Protein AF-0000000075696904 (afdb_homodimer)

Sequence (338 aa):
MNDDGETPIIRASRYGNVDVAKYLVSIGSKIDSTCNSSDTPLIKASSNGRYDMVNYLLSAGANKEAKNRFGDTALYWAAANGKLDVVKLLVNKGANKDSKNLKGKTPLIIAAANNHLDVIKYLVGSGADKNAASKFGDTPLSVSNGPVREYLRSVGAKDSTAPPRRGFQMNDDGETPIIRASRYGNVDVAKYLVSIGSKIDSTCNSSDTPLIKASSNGRYDMVNYLLSAGANKEAKNRFGDTALYWAAANGKLDVVKLLVNKGANKDSKNLKGKTPLIIAAANNHLDVIKYLVGSGADKNAASKFGDTPLSVSNGPVREYLRSVGAKDSTAPPRRGFQ

Radius of gyration: 26.17 Å; Cα contacts (8 Å, |Δi|>4): 682; chains: 2; bounding box: 24×74×69 Å

InterPro domains:
  IPR002110 Ankyrin repeat [PF00023] (4-34)
  IPR002110 Ankyrin repeat [PF12796] (63-132)
  IPR002110 Ankyrin repeat [PR01415] (71-86)
  IPR002110 Ankyrin repeat [PR01415] (119-133)
  IPR002110 Ankyrin repeat [PS50088] (4-36)
  IPR002110 Ankyrin repeat [PS50088] (37-69)
  IPR002110 Ankyrin repeat [PS50088] (70-102)
  IPR002110 Ankyrin repeat [PS50088] (103-135)
  IPR002110 Ankyrin repeat [SM00248] (4-33)
  IPR002110 Ankyrin repeat [SM00248] (37-66)
  IPR002110 Ankyrin repeat [SM00248] (70-99)
  IPR002110 Ankyrin repeat [SM00248] (103-132)
  IPR036770 Ankyrin repeat-containing domain superfamily [G3DSA:1.25.40.20] (1-73)
  IPR036770 Ankyrin repeat-containing domain superfamily [G3DSA:1.25.40.20] (74-107)
  IPR036770 Ankyrin repeat-containing domain superfamily [G3DSA:1.25.40.20] (108-153)
  IPR036770 Ankyrin repeat-containing domain superfamily [SSF48403] (3-142)

Structure (mmCIF, N/CA/C/O backbone):
data_AF-0000000075696904-model_v1
#
loop_
_entity.id
_entity.type
_entity.pdbx_description
1 polymer 'Uncharacterized protein'
#
loop_
_atom_site.group_PDB
_atom_site.id
_atom_site.type_symbol
_atom_site.label_atom_id
_atom_site.label_alt_id
_atom_site.label_comp_id
_atom_site.label_asym_id
_atom_site.label_entity_id
_atom_site.label_seq_id
_atom_site.pdbx_PDB_ins_code
_atom_site.Cartn_x
_atom_site.Cartn_y
_atom_site.Cartn_z
_atom_site.occupancy
_atom_site.B_iso_or_equiv
_atom_site.auth_seq_id
_atom_site.auth_comp_id
_atom_site.auth_asym_id
_atom_site.auth_atom_id
_atom_site.pdbx_PDB_model_num
ATOM 1 N N . MET A 1 1 ? 11.07 5.047 -13.195 1 29.53 1 MET A N 1
ATOM 2 C CA . MET A 1 1 ? 9.906 4.664 -12.406 1 29.53 1 MET A CA 1
ATOM 3 C C . MET A 1 1 ? 10.289 4.418 -10.953 1 29.53 1 MET A C 1
ATOM 5 O O . MET A 1 1 ? 11.281 3.746 -10.672 1 29.53 1 MET A O 1
ATOM 9 N N . ASN A 1 2 ? 10.258 5.254 -10.031 1 39.12 2 ASN A N 1
ATOM 10 C CA . ASN A 1 2 ? 11.086 5.23 -8.836 1 39.12 2 ASN A CA 1
ATOM 11 C C . ASN A 1 2 ? 10.648 4.133 -7.867 1 39.12 2 ASN A C 1
ATOM 13 O O . ASN A 1 2 ? 9.531 3.633 -7.957 1 39.12 2 ASN A O 1
ATOM 17 N N . ASP A 1 3 ? 11.516 3.377 -7.363 1 45.56 3 ASP A N 1
ATOM 18 C CA . ASP A 1 3 ? 11.625 2.26 -6.43 1 45.56 3 ASP A CA 1
ATOM 19 C C . ASP A 1 3 ? 10.633 2.404 -5.277 1 45.56 3 ASP A C 1
ATOM 21 O O . ASP A 1 3 ? 10.531 1.521 -4.426 1 45.56 3 ASP A O 1
ATOM 25 N N . ASP A 1 4 ? 9.844 3.52 -5.391 1 55.12 4 ASP A N 1
ATOM 26 C CA . ASP A 1 4 ? 9.297 3.818 -4.074 1 55.12 4 ASP A CA 1
ATOM 27 C C . ASP A 1 4 ? 7.859 3.316 -3.951 1 55.12 4 ASP A C 1
ATOM 29 O O . ASP A 1 4 ? 7.273 3.352 -2.867 1 55.12 4 ASP A O 1
ATOM 33 N N . GLY A 1 5 ? 7.328 2.547 -5.129 1 66.31 5 GLY A N 1
ATOM 34 C CA . GLY A 1 5 ? 5.988 2.002 -4.969 1 66.31 5 GLY A CA 1
ATOM 35 C C . GLY A 1 5 ? 4.91 3.068 -4.953 1 66.31 5 GLY A C 1
ATOM 36 O O . GLY A 1 5 ? 3.836 2.865 -4.383 1 66.31 5 GLY A O 1
ATOM 37 N N . GLU A 1 6 ? 5.297 4.242 -5.531 1 75.19 6 GLU A N 1
ATOM 38 C CA . GLU A 1 6 ? 4.34 5.344 -5.57 1 75.19 6 GLU A CA 1
ATOM 39 C C . GLU A 1 6 ? 3.721 5.488 -6.957 1 75.19 6 GLU A C 1
ATOM 41 O O . GLU A 1 6 ? 4.398 5.289 -7.969 1 75.19 6 GLU A O 1
ATOM 46 N N . THR A 1 7 ? 2.41 5.777 -7.043 1 78.31 7 THR A N 1
ATOM 47 C CA . THR A 1 7 ? 1.771 6.113 -8.312 1 78.31 7 THR A CA 1
ATOM 48 C C . THR A 1 7 ? 2.316 7.43 -8.859 1 78.31 7 THR A C 1
ATOM 50 O O . THR A 1 7 ? 2.867 8.242 -8.109 1 78.31 7 THR A O 1
ATOM 53 N N . PRO A 1 8 ? 2.145 7.586 -10.133 1 78.69 8 PRO A N 1
ATOM 54 C CA . PRO A 1 8 ? 2.688 8.805 -10.742 1 78.69 8 PRO A CA 1
ATOM 55 C C . PRO A 1 8 ? 2.186 10.078 -10.062 1 78.69 8 PRO A C 1
ATOM 57 O O . PRO A 1 8 ? 2.971 10.992 -9.805 1 78.69 8 PRO A O 1
ATOM 60 N N . ILE A 1 9 ? 0.941 10.156 -9.711 1 86.25 9 ILE A N 1
ATOM 61 C CA . ILE A 1 9 ? 0.408 11.383 -9.133 1 86.25 9 ILE A CA 1
ATOM 62 C C . ILE A 1 9 ? 0.958 11.57 -7.723 1 86.25 9 ILE A C 1
ATOM 64 O O . ILE A 1 9 ? 1.236 12.695 -7.305 1 86.25 9 ILE A O 1
ATOM 68 N N . ILE A 1 10 ? 1.104 10.516 -7.008 1 88.38 10 ILE A N 1
ATOM 69 C CA . ILE A 1 10 ? 1.684 10.617 -5.676 1 88.38 10 ILE A CA 1
ATOM 70 C C . ILE A 1 10 ? 3.137 11.078 -5.777 1 88.38 10 ILE A C 1
ATOM 72 O O . ILE A 1 10 ? 3.578 11.938 -5.004 1 88.38 10 ILE A O 1
ATOM 76 N N . ARG A 1 11 ? 3.842 10.547 -6.688 1 84.31 11 ARG A N 1
ATOM 77 C CA . ARG A 1 11 ? 5.227 10.961 -6.895 1 84.31 11 ARG A CA 1
ATOM 78 C C . ARG A 1 11 ? 5.305 12.43 -7.305 1 84.31 11 ARG A C 1
ATOM 80 O O . ARG A 1 11 ? 6.133 13.18 -6.785 1 84.31 11 ARG A O 1
ATOM 87 N N . ALA A 1 12 ? 4.508 12.766 -8.258 1 91.06 12 ALA A N 1
ATOM 88 C CA . ALA A 1 12 ? 4.457 14.172 -8.672 1 91.06 12 ALA A CA 1
ATOM 89 C C . ALA A 1 12 ? 4.156 15.078 -7.484 1 91.06 12 ALA A C 1
ATOM 91 O O . ALA A 1 12 ? 4.734 16.156 -7.359 1 91.06 12 ALA A O 1
ATOM 92 N N . SER A 1 13 ? 3.234 14.711 -6.637 1 94.44 13 SER A N 1
ATOM 93 C CA . SER A 1 13 ? 2.84 15.469 -5.457 1 94.44 13 SER A CA 1
ATOM 94 C C . SER A 1 13 ? 3.988 15.57 -4.457 1 94.44 13 SER A C 1
ATOM 96 O O . SER A 1 13 ? 4.207 16.625 -3.865 1 94.44 13 SER A O 1
ATOM 98 N N . ARG A 1 14 ? 4.711 14.484 -4.293 1 92.5 14 ARG A N 1
ATOM 99 C CA . ARG A 1 14 ? 5.844 14.453 -3.373 1 92.5 14 ARG A CA 1
ATOM 100 C C . ARG A 1 14 ? 6.902 15.477 -3.773 1 92.5 14 ARG A C 1
ATOM 102 O O . ARG A 1 14 ? 7.477 16.156 -2.916 1 92.5 14 ARG A O 1
ATOM 109 N N . TYR A 1 15 ? 7.074 15.609 -5.047 1 93.88 15 TYR A N 1
ATOM 110 C CA . TYR A 1 15 ? 8.164 16.438 -5.535 1 93.88 15 TYR A CA 1
ATOM 111 C C . TYR A 1 15 ? 7.664 17.828 -5.93 1 93.88 15 TYR A C 1
ATOM 113 O O . TYR A 1 15 ? 8.461 18.719 -6.246 1 93.88 15 TYR A O 1
ATOM 121 N N . GLY A 1 16 ? 6.43 18 -5.914 1 95.62 16 GLY A N 1
ATOM 122 C CA . GLY A 1 16 ? 5.867 19.312 -6.18 1 95.62 16 GLY A CA 1
ATOM 123 C C . GLY A 1 16 ? 5.809 19.656 -7.656 1 95.62 16 GLY A C 1
ATOM 124 O O . GLY A 1 16 ? 5.973 20.812 -8.039 1 95.62 16 GLY A O 1
ATOM 125 N N . ASN A 1 17 ? 5.715 18.641 -8.547 1 95.56 17 ASN A N 1
ATOM 126 C CA . ASN A 1 17 ? 5.582 18.875 -9.984 1 95.56 17 ASN A CA 1
ATOM 127 C C . ASN A 1 17 ? 4.121 19.078 -10.383 1 95.56 17 ASN A C 1
ATOM 129 O O . ASN A 1 17 ? 3.496 18.156 -10.93 1 95.56 17 ASN A O 1
ATOM 133 N N . VAL A 1 18 ? 3.707 20.234 -10.289 1 97 18 VAL A N 1
ATOM 134 C CA . VAL A 1 18 ? 2.299 20.578 -10.453 1 97 18 VAL A CA 1
ATOM 135 C C . VAL A 1 18 ? 1.86 20.281 -11.891 1 97 18 VAL A C 1
ATOM 137 O O . VAL A 1 18 ? 0.769 19.766 -12.117 1 97 18 VAL A O 1
ATOM 140 N N . ASP A 1 19 ? 2.697 20.625 -12.82 1 95 19 ASP A N 1
ATOM 141 C CA . ASP A 1 19 ? 2.348 20.438 -14.219 1 95 19 ASP A CA 1
ATOM 142 C C . ASP A 1 19 ? 2.135 18.953 -14.531 1 95 19 ASP A C 1
ATOM 144 O O . ASP A 1 19 ? 1.216 18.594 -15.273 1 95 19 ASP A O 1
ATOM 148 N N . VAL A 1 20 ? 2.982 18.219 -13.984 1 90.62 20 VAL A N 1
ATOM 149 C CA . VAL A 1 20 ? 2.848 16.766 -14.188 1 90.62 20 VAL A CA 1
ATOM 150 C C . VAL A 1 20 ? 1.554 16.281 -13.539 1 90.62 20 VAL A C 1
ATOM 152 O O . VAL A 1 20 ? 0.824 15.477 -14.133 1 90.62 20 VAL A O 1
ATOM 155 N N . ALA A 1 21 ? 1.239 16.734 -12.336 1 92.94 21 ALA A N 1
ATOM 156 C CA . ALA A 1 21 ? 0.003 16.344 -11.656 1 92.94 21 ALA A CA 1
ATOM 157 C C . ALA A 1 21 ? -1.22 16.766 -12.461 1 92.94 21 ALA A C 1
ATOM 159 O O . ALA A 1 21 ? -2.16 15.992 -12.633 1 92.94 21 ALA A O 1
ATOM 160 N N . LYS A 1 22 ? -1.157 17.953 -13 1 94.25 22 LYS A N 1
ATOM 161 C CA . LYS A 1 22 ? -2.254 18.453 -13.828 1 94.25 22 LYS A CA 1
ATOM 162 C C . LYS A 1 22 ? -2.488 17.547 -15.031 1 94.25 22 LYS A C 1
ATOM 164 O O . LYS A 1 22 ? -3.631 17.203 -15.344 1 94.25 22 LYS A O 1
ATOM 169 N N . TYR A 1 23 ? -1.473 17.25 -15.688 1 87.56 23 TYR A N 1
ATOM 170 C CA . TYR A 1 23 ? -1.564 16.375 -16.844 1 87.56 23 TYR A CA 1
ATOM 171 C C . TYR A 1 23 ? -2.182 15.039 -16.469 1 87.56 23 TYR A C 1
ATOM 173 O O . TYR A 1 23 ? -3.086 14.547 -17.156 1 87.56 23 TYR A O 1
ATOM 181 N N . LEU A 1 24 ? -1.705 14.453 -15.383 1 84.44 24 LEU A N 1
ATOM 182 C CA . LEU A 1 24 ? -2.193 13.148 -14.93 1 84.44 24 LEU A CA 1
ATOM 183 C C . LEU A 1 24 ? -3.686 13.211 -14.617 1 84.44 24 LEU A C 1
ATOM 185 O O . LEU A 1 24 ? -4.438 12.305 -14.992 1 84.44 24 LEU A O 1
ATOM 189 N N . VAL A 1 25 ? -4.156 14.273 -13.977 1 87.94 25 VAL A N 1
ATOM 190 C CA . VAL A 1 25 ? -5.566 14.453 -13.656 1 87.94 25 VAL A CA 1
ATOM 191 C C . VAL A 1 25 ? -6.375 14.617 -14.938 1 87.94 25 VAL A C 1
ATOM 193 O O . VAL A 1 25 ? -7.473 14.07 -15.062 1 87.94 25 VAL A O 1
ATOM 196 N N . SER A 1 26 ? -5.84 15.289 -15.867 1 87.56 26 SER A N 1
ATOM 197 C CA . SER A 1 26 ? -6.531 15.539 -17.125 1 87.56 26 SER A CA 1
ATOM 198 C C . SER A 1 26 ? -6.777 14.242 -17.891 1 87.56 26 SER A C 1
ATOM 200 O O . SER A 1 26 ? -7.746 14.125 -18.641 1 87.56 26 SER A O 1
ATOM 202 N N . ILE A 1 27 ? -5.969 13.297 -17.641 1 77.88 27 ILE A N 1
ATOM 203 C CA . ILE A 1 27 ? -6.117 12.055 -18.375 1 77.88 27 ILE A CA 1
ATOM 204 C C . ILE A 1 27 ? -6.809 11.008 -17.5 1 77.88 27 ILE A C 1
ATOM 206 O O . ILE A 1 27 ? -6.785 9.82 -17.812 1 77.88 27 ILE A O 1
ATOM 210 N N . GLY A 1 28 ? -7.223 11.477 -16.312 1 79.38 28 GLY A N 1
ATOM 211 C CA . GLY A 1 28 ? -8.156 10.617 -15.609 1 79.38 28 GLY A CA 1
ATOM 212 C C . GLY A 1 28 ? -7.613 10.109 -14.289 1 79.38 28 GLY A C 1
ATOM 213 O O . GLY A 1 28 ? -8.266 9.32 -13.602 1 79.38 28 GLY A O 1
ATOM 214 N N . SER A 1 29 ? -6.434 10.57 -13.984 1 80.5 29 SER A N 1
ATOM 215 C CA . SER A 1 29 ? -5.934 10.156 -12.68 1 80.5 29 SER A CA 1
ATOM 216 C C . SER A 1 29 ? -6.805 10.703 -11.555 1 80.5 29 SER A C 1
ATOM 218 O O . SER A 1 29 ? -7.188 11.875 -11.578 1 80.5 29 SER A O 1
ATOM 220 N N . LYS A 1 30 ? -7.023 9.859 -10.5 1 83.12 30 LYS A N 1
ATOM 221 C CA . LYS A 1 30 ? -7.836 10.297 -9.367 1 83.12 30 LYS A CA 1
ATOM 222 C C . LYS A 1 30 ? -7.008 11.125 -8.391 1 83.12 30 LYS A C 1
ATOM 224 O O . LYS A 1 30 ? -5.918 10.719 -7.988 1 83.12 30 LYS A O 1
ATOM 229 N N . ILE A 1 31 ? -7.598 12.133 -8.008 1 87.94 31 ILE A N 1
ATOM 230 C CA . ILE A 1 31 ? -6.918 13.141 -7.207 1 87.94 31 ILE A CA 1
ATOM 231 C C . ILE A 1 31 ? -6.664 12.609 -5.801 1 87.94 31 ILE A C 1
ATOM 233 O O . ILE A 1 31 ? -5.672 12.961 -5.164 1 87.94 31 ILE A O 1
ATOM 237 N N . ASP A 1 32 ? -7.496 11.75 -5.246 1 88.62 32 ASP A N 1
ATOM 238 C CA . ASP A 1 32 ? -7.359 11.203 -3.898 1 88.62 32 ASP A CA 1
ATOM 239 C C . ASP A 1 32 ? -6.926 9.742 -3.941 1 88.62 32 ASP A C 1
ATOM 241 O O . ASP A 1 32 ? -7.281 8.961 -3.059 1 88.62 32 ASP A O 1
ATOM 245 N N . SER A 1 33 ? -6.133 9.516 -4.898 1 78.94 33 SER A N 1
ATOM 246 C CA . SER A 1 33 ? -5.734 8.117 -5.074 1 78.94 33 SER A CA 1
ATOM 247 C C . SER A 1 33 ? -4.707 7.699 -4.027 1 78.94 33 SER A C 1
ATOM 249 O O . SER A 1 33 ? -3.873 8.508 -3.609 1 78.94 33 SER A O 1
ATOM 251 N N . THR A 1 34 ? -4.879 6.488 -3.439 1 79.44 34 THR A N 1
ATOM 252 C CA . THR A 1 34 ? -3.861 5.812 -2.645 1 79.44 34 THR A CA 1
ATOM 253 C C . THR A 1 34 ? -3.395 4.535 -3.334 1 79.44 34 THR A C 1
ATOM 255 O O . THR A 1 34 ? -3.963 4.129 -4.348 1 79.44 34 THR A O 1
ATOM 258 N N . CYS A 1 35 ? -2.189 4.121 -3.01 1 74 35 CYS A N 1
ATOM 259 C CA . CYS A 1 35 ? -1.703 2.875 -3.592 1 74 35 CYS A CA 1
ATOM 260 C C . CYS A 1 35 ? -1.333 1.873 -2.506 1 74 35 CYS A C 1
ATOM 262 O O . CYS A 1 35 ? -0.467 2.146 -1.673 1 74 35 CYS A O 1
ATOM 264 N N . ASN A 1 36 ? -2.193 0.884 -2.418 1 74.56 36 ASN A N 1
ATOM 265 C CA . ASN A 1 36 ? -1.97 -0.119 -1.382 1 74.56 36 ASN A CA 1
ATOM 266 C C . ASN A 1 36 ? -1.919 -1.527 -1.968 1 74.56 36 ASN A C 1
ATOM 268 O O . ASN A 1 36 ? -2.648 -2.416 -1.523 1 74.56 36 ASN A O 1
ATOM 272 N N . SER A 1 37 ? -1.177 -1.646 -2.99 1 76.19 37 SER A N 1
ATOM 273 C CA . SER A 1 37 ? -1.008 -2.996 -3.52 1 76.19 37 SER A CA 1
ATOM 274 C C . SER A 1 37 ? 0.421 -3.492 -3.322 1 76.19 37 SER A C 1
ATOM 276 O O . SER A 1 37 ? 1.362 -2.93 -3.887 1 76.19 37 SER A O 1
ATOM 278 N N . SER A 1 38 ? 0.574 -4.504 -2.613 1 81.44 38 SER A N 1
ATOM 279 C CA . SER A 1 38 ? 1.887 -5.109 -2.418 1 81.44 38 SER A CA 1
ATOM 280 C C . SER A 1 38 ? 2.199 -6.117 -3.518 1 81.44 38 SER A C 1
ATOM 282 O O . SER A 1 38 ? 3.336 -6.578 -3.639 1 81.44 38 SER A O 1
ATOM 284 N N . ASP A 1 39 ? 1.223 -6.367 -4.328 1 89.5 39 ASP A N 1
ATOM 285 C CA . ASP A 1 39 ? 1.414 -7.312 -5.426 1 89.5 39 ASP A CA 1
ATOM 286 C C . ASP A 1 39 ? 2.105 -6.648 -6.609 1 89.5 39 ASP A C 1
ATOM 288 O O . ASP A 1 39 ? 1.818 -5.492 -6.934 1 89.5 39 ASP A O 1
ATOM 292 N N . THR A 1 40 ? 3.039 -7.379 -7.168 1 91.56 40 THR A N 1
ATOM 293 C CA . THR A 1 40 ? 3.607 -6.945 -8.445 1 91.56 40 THR A CA 1
ATOM 294 C C . THR A 1 40 ? 2.625 -7.191 -9.586 1 91.56 40 THR A C 1
ATOM 296 O O . THR A 1 40 ? 1.648 -7.926 -9.422 1 91.56 40 THR A O 1
ATOM 299 N N . PRO A 1 41 ? 2.936 -6.52 -10.688 1 93.12 41 PRO A N 1
ATOM 300 C CA . PRO A 1 41 ? 2.113 -6.812 -11.867 1 93.12 41 PRO A CA 1
ATOM 301 C C . PRO A 1 41 ? 2.057 -8.305 -12.188 1 93.12 41 PRO A C 1
ATOM 303 O O . PRO A 1 41 ? 0.986 -8.836 -12.5 1 93.12 41 PRO A O 1
ATOM 306 N N . LEU A 1 42 ? 3.148 -8.984 -12.031 1 97.56 42 LEU A N 1
ATOM 307 C CA . LEU A 1 42 ? 3.205 -10.406 -12.336 1 97.56 42 LEU A CA 1
ATOM 308 C C . LEU A 1 42 ? 2.322 -11.203 -11.383 1 97.56 42 LEU A C 1
ATOM 310 O O . LEU A 1 42 ? 1.587 -12.094 -11.812 1 97.56 42 LEU A O 1
ATOM 314 N N . ILE A 1 43 ? 2.414 -10.875 -10.141 1 97.94 43 ILE A N 1
ATOM 315 C CA . ILE A 1 43 ? 1.59 -11.562 -9.148 1 97.94 43 ILE A CA 1
ATOM 316 C C . ILE A 1 43 ? 0.113 -11.32 -9.453 1 97.94 43 ILE A C 1
ATOM 318 O O . ILE A 1 43 ? -0.685 -12.266 -9.461 1 97.94 43 ILE A O 1
ATOM 322 N N . LYS A 1 44 ? -0.205 -10.102 -9.734 1 95.88 44 LYS A N 1
ATOM 323 C CA . LYS A 1 44 ? -1.594 -9.758 -10.023 1 95.88 44 LYS A CA 1
ATOM 324 C C . LYS A 1 44 ? -2.094 -10.492 -11.266 1 95.88 44 LYS A C 1
ATOM 326 O O . LYS A 1 44 ? -3.184 -11.07 -11.258 1 95.88 44 LYS A O 1
ATOM 331 N N . ALA A 1 45 ? -1.37 -10.469 -12.281 1 98.12 45 ALA A N 1
ATOM 332 C CA . ALA A 1 45 ? -1.745 -11.156 -13.516 1 98.12 45 ALA A CA 1
ATOM 333 C C . ALA A 1 45 ? -1.894 -12.656 -13.281 1 98.12 45 ALA A C 1
ATOM 335 O O . ALA A 1 45 ? -2.826 -13.281 -13.797 1 98.12 45 ALA A O 1
ATOM 336 N N . SER A 1 46 ? -1.006 -13.219 -12.578 1 98.81 46 SER A N 1
ATOM 337 C CA . SER A 1 46 ? -1.006 -14.648 -12.312 1 98.81 46 SER A CA 1
ATOM 338 C C . SER A 1 46 ? -2.221 -15.062 -11.484 1 98.81 46 SER A C 1
ATOM 340 O O . SER A 1 46 ? -2.861 -16.078 -11.773 1 98.81 46 SER A O 1
ATOM 342 N N . SER A 1 47 ? -2.461 -14.273 -10.484 1 98.44 47 SER A N 1
ATOM 343 C CA . SER A 1 47 ? -3.602 -14.547 -9.609 1 98.44 47 SER A CA 1
ATOM 344 C C . SER A 1 47 ? -4.902 -14.578 -10.406 1 98.44 47 SER A C 1
ATOM 346 O O . SER A 1 47 ? -5.812 -15.352 -10.086 1 98.44 47 SER A O 1
ATOM 348 N N . ASN A 1 48 ? -4.926 -13.789 -11.453 1 98.25 48 ASN A N 1
ATOM 349 C CA . ASN A 1 48 ? -6.16 -13.648 -12.211 1 98.25 48 ASN A CA 1
ATOM 350 C C . ASN A 1 48 ? -6.137 -14.5 -13.477 1 98.25 48 ASN A C 1
ATOM 352 O O . ASN A 1 48 ? -7.043 -14.414 -14.305 1 98.25 48 ASN A O 1
ATOM 356 N N . GLY A 1 49 ? -5.188 -15.234 -13.648 1 98.62 49 GLY A N 1
ATOM 357 C CA . GLY A 1 49 ? -5.125 -16.188 -14.742 1 98.62 49 GLY A CA 1
ATOM 358 C C . GLY A 1 49 ? -4.961 -15.516 -16.094 1 98.62 49 GLY A C 1
ATOM 359 O O . GLY A 1 49 ? -5.477 -16 -17.109 1 98.62 49 GLY A O 1
ATOM 360 N N . ARG A 1 50 ? -4.34 -14.438 -16.141 1 98.56 50 ARG A N 1
ATOM 361 C CA . ARG A 1 50 ? -4.145 -13.711 -17.391 1 98.56 50 ARG A CA 1
ATOM 362 C C . ARG A 1 50 ? -2.908 -14.211 -18.125 1 98.56 50 ARG A C 1
ATOM 364 O O . ARG A 1 50 ? -1.865 -13.555 -18.125 1 98.56 50 ARG A O 1
ATOM 371 N N . TYR A 1 51 ? -3.08 -15.242 -18.828 1 98.81 51 TYR A N 1
ATOM 372 C CA . TYR A 1 51 ? -1.977 -15.984 -19.438 1 98.81 51 TYR A CA 1
ATOM 373 C C . TYR A 1 51 ? -1.123 -15.07 -20.312 1 98.81 51 TYR A C 1
ATOM 375 O O . TYR A 1 51 ? 0.094 -14.992 -20.125 1 98.81 51 TYR A O 1
ATOM 383 N N . ASP A 1 52 ? -1.721 -14.359 -21.203 1 98.69 52 ASP A N 1
ATOM 384 C CA . ASP A 1 52 ? -0.976 -13.523 -22.141 1 98.69 52 ASP A CA 1
ATOM 385 C C . ASP A 1 52 ? -0.214 -12.422 -21.406 1 98.69 52 ASP A C 1
ATOM 387 O O . ASP A 1 52 ? 0.908 -12.078 -21.781 1 98.69 52 ASP A O 1
ATOM 391 N N . MET A 1 53 ? -0.815 -11.922 -20.438 1 98.44 53 MET A N 1
ATOM 392 C CA . MET A 1 53 ? -0.157 -10.891 -19.625 1 98.44 53 MET A CA 1
ATOM 393 C C . MET A 1 53 ? 1.039 -11.461 -18.875 1 98.44 53 MET A C 1
ATOM 395 O O . MET A 1 53 ? 2.107 -10.852 -18.844 1 98.44 53 MET A O 1
ATOM 399 N N . VAL A 1 54 ? 0.858 -12.617 -18.281 1 98.81 54 VAL A N 1
ATOM 400 C CA . VAL A 1 54 ? 1.952 -13.273 -17.562 1 98.81 54 VAL A CA 1
ATOM 401 C C . VAL A 1 54 ? 3.111 -13.531 -18.531 1 98.81 54 VAL A C 1
ATOM 403 O O . VAL A 1 54 ? 4.266 -13.227 -18.219 1 98.81 54 VAL A O 1
ATOM 406 N N . ASN A 1 55 ? 2.777 -14.016 -19.656 1 98.75 55 ASN A N 1
ATOM 407 C CA . ASN A 1 55 ? 3.797 -14.281 -20.672 1 98.75 55 ASN A CA 1
ATOM 408 C C . ASN A 1 55 ? 4.539 -13 -21.062 1 98.75 55 ASN A C 1
ATOM 410 O O . ASN A 1 55 ? 5.77 -13 -21.141 1 98.75 55 ASN A O 1
ATOM 414 N N . TYR A 1 56 ? 3.867 -12.016 -21.344 1 98.44 56 TYR A N 1
ATOM 415 C CA . TYR A 1 56 ? 4.484 -10.742 -21.703 1 98.44 56 TYR A CA 1
ATOM 416 C C . TYR A 1 56 ? 5.391 -10.242 -20.578 1 98.44 56 TYR A C 1
ATOM 418 O O . TYR A 1 56 ? 6.543 -9.875 -20.828 1 98.44 56 TYR A O 1
ATOM 426 N N . LEU A 1 57 ? 4.859 -10.195 -19.328 1 98 57 LEU A N 1
ATOM 427 C CA . LEU A 1 57 ? 5.613 -9.664 -18.188 1 98 57 LEU A CA 1
ATOM 428 C C . LEU A 1 57 ? 6.906 -10.445 -17.984 1 98 57 LEU A C 1
ATOM 430 O O . LEU A 1 57 ? 7.965 -9.852 -17.75 1 98 57 LEU A O 1
ATOM 434 N N . LEU A 1 58 ? 6.832 -11.727 -18.141 1 98.31 58 LEU A N 1
ATOM 435 C CA . LEU A 1 58 ? 8.031 -12.547 -18 1 98.31 58 LEU A CA 1
ATOM 436 C C . LEU A 1 58 ? 9.023 -12.25 -19.125 1 98.31 58 LEU A C 1
ATOM 438 O O . LEU A 1 58 ? 10.227 -12.156 -18.891 1 98.31 58 LEU A O 1
ATOM 442 N N . SER A 1 59 ? 8.578 -12.047 -20.297 1 97.44 59 SER A N 1
ATOM 443 C CA . SER A 1 59 ? 9.43 -11.75 -21.438 1 97.44 59 SER A CA 1
ATOM 444 C C . SER A 1 59 ? 10.078 -10.375 -21.297 1 97.44 59 SER A C 1
ATOM 446 O O . SER A 1 59 ? 11.18 -10.148 -21.797 1 97.44 59 SER A O 1
ATOM 448 N N . ALA A 1 60 ? 9.414 -9.562 -20.641 1 95.81 60 ALA A N 1
ATOM 449 C CA . ALA A 1 60 ? 9.898 -8.195 -20.438 1 95.81 60 ALA A CA 1
ATOM 450 C C . ALA A 1 60 ? 10.836 -8.117 -19.25 1 95.81 60 ALA A C 1
ATOM 452 O O . ALA A 1 60 ? 11.328 -7.039 -18.906 1 95.81 60 ALA A O 1
ATOM 453 N N . GLY A 1 61 ? 10.984 -9.18 -18.562 1 95.94 61 GLY A N 1
ATOM 454 C CA . GLY A 1 61 ? 12.023 -9.234 -17.547 1 95.94 61 GLY A CA 1
ATOM 455 C C . GLY A 1 61 ? 11.469 -9.164 -16.125 1 95.94 61 GLY A C 1
ATOM 456 O O . GLY A 1 61 ? 12.211 -8.891 -15.18 1 95.94 61 GLY A O 1
ATOM 457 N N . ALA A 1 62 ? 10.195 -9.391 -15.961 1 96.75 62 ALA A N 1
ATOM 458 C CA . ALA A 1 62 ? 9.633 -9.406 -14.609 1 96.75 62 ALA A CA 1
ATOM 459 C C . ALA A 1 62 ? 10.281 -10.484 -13.758 1 96.75 62 ALA A C 1
ATOM 461 O O . ALA A 1 62 ? 10.555 -11.586 -14.234 1 96.75 62 ALA A O 1
ATOM 462 N N . ASN A 1 63 ? 10.523 -10.148 -12.484 1 97 63 ASN A N 1
ATOM 463 C CA . ASN A 1 63 ? 11.094 -11.102 -11.539 1 97 63 ASN A CA 1
ATOM 464 C C . ASN A 1 63 ? 10.078 -12.164 -11.141 1 97 63 ASN A C 1
ATOM 466 O O . ASN A 1 63 ? 9.164 -11.898 -10.352 1 97 63 ASN A O 1
ATOM 470 N N . LYS A 1 64 ? 10.297 -13.32 -11.602 1 98.12 64 LYS A N 1
ATOM 471 C CA . LYS A 1 64 ? 9.367 -14.414 -11.391 1 98.12 64 LYS A CA 1
ATOM 472 C C . LYS A 1 64 ? 9.344 -14.844 -9.922 1 98.12 64 LYS A C 1
ATOM 474 O O . LYS A 1 64 ? 8.43 -15.547 -9.484 1 98.12 64 LYS A O 1
ATOM 479 N N . GLU A 1 65 ? 10.375 -14.406 -9.148 1 98.19 65 GLU A N 1
ATOM 480 C CA . GLU A 1 65 ? 10.461 -14.789 -7.746 1 98.19 65 GLU A CA 1
ATOM 481 C C . GLU A 1 65 ? 10.062 -13.641 -6.828 1 98.19 65 GLU A C 1
ATOM 483 O O . GLU A 1 65 ? 10.242 -13.719 -5.609 1 98.19 65 GLU A O 1
ATOM 488 N N . ALA A 1 66 ? 9.57 -12.562 -7.43 1 95.88 66 ALA A N 1
ATOM 489 C CA . ALA A 1 66 ? 9.156 -11.43 -6.605 1 95.88 66 ALA A CA 1
ATOM 490 C C . ALA A 1 66 ? 8.094 -11.844 -5.594 1 95.88 66 ALA A C 1
ATOM 492 O O . ALA A 1 66 ? 7.195 -12.625 -5.914 1 95.88 66 ALA A O 1
ATOM 493 N N . LYS A 1 67 ? 8.188 -11.297 -4.355 1 95.69 67 LYS A N 1
ATOM 494 C CA . LYS A 1 67 ? 7.254 -11.617 -3.283 1 95.69 67 LYS A CA 1
ATOM 495 C C . LYS A 1 67 ? 6.469 -10.383 -2.848 1 95.69 67 LYS A C 1
ATOM 497 O O . LYS A 1 67 ? 7.012 -9.273 -2.818 1 95.69 67 LYS A O 1
ATOM 502 N N . ASN A 1 68 ? 5.234 -10.594 -2.607 1 91.5 68 ASN A N 1
ATOM 503 C CA . ASN A 1 68 ? 4.465 -9.523 -1.982 1 91.5 68 ASN A CA 1
ATOM 504 C C . ASN A 1 68 ? 4.703 -9.469 -0.477 1 91.5 68 ASN A C 1
ATOM 506 O O . ASN A 1 68 ? 5.617 -10.117 0.035 1 91.5 68 ASN A O 1
ATOM 510 N N . ARG A 1 69 ? 3.869 -8.688 0.184 1 88.88 69 ARG A N 1
ATOM 511 C CA . ARG A 1 69 ? 4.109 -8.438 1.603 1 88.88 69 ARG A CA 1
ATOM 512 C C . ARG A 1 69 ? 3.896 -9.703 2.422 1 88.88 69 ARG A C 1
ATOM 514 O O . ARG A 1 69 ? 4.344 -9.797 3.566 1 88.88 69 ARG A O 1
ATOM 521 N N . PHE A 1 70 ? 3.283 -10.695 1.922 1 93.5 70 PHE A N 1
ATOM 522 C CA . PHE A 1 70 ? 3.008 -11.953 2.615 1 93.5 70 PHE A CA 1
ATOM 523 C C . PHE A 1 70 ? 4.012 -13.023 2.215 1 93.5 70 PHE A C 1
ATOM 525 O O . PHE A 1 70 ? 3.928 -14.164 2.678 1 93.5 70 PHE A O 1
ATOM 532 N N . GLY A 1 71 ? 4.898 -12.617 1.325 1 96.69 71 GLY A N 1
ATOM 533 C CA . GLY A 1 71 ? 5.887 -13.57 0.854 1 96.69 71 GLY A CA 1
ATOM 534 C C . GLY A 1 71 ? 5.391 -14.422 -0.301 1 96.69 71 GLY A C 1
ATOM 535 O O . GLY A 1 71 ? 6.043 -15.398 -0.684 1 96.69 71 GLY A O 1
ATOM 536 N N . ASP A 1 72 ? 4.254 -14.062 -0.822 1 97.56 72 ASP A N 1
ATOM 537 C CA . ASP A 1 72 ? 3.676 -14.859 -1.897 1 97.56 72 ASP A CA 1
ATOM 538 C C . ASP A 1 72 ? 4.305 -14.508 -3.244 1 97.56 72 ASP A C 1
ATOM 540 O O . ASP A 1 72 ? 4.598 -13.344 -3.512 1 97.56 72 ASP A O 1
ATOM 544 N N . THR A 1 73 ? 4.438 -15.508 -4.004 1 98.31 73 THR A N 1
ATOM 545 C CA . THR A 1 73 ? 4.941 -15.32 -5.363 1 98.31 73 THR A CA 1
ATOM 546 C C . THR A 1 73 ? 3.812 -15.438 -6.379 1 98.31 73 THR A C 1
ATOM 548 O O . THR A 1 73 ? 2.68 -15.773 -6.023 1 98.31 73 THR A O 1
ATOM 551 N N . ALA A 1 74 ? 4.176 -15.133 -7.625 1 98.69 74 ALA A N 1
ATOM 552 C CA . ALA A 1 74 ? 3.23 -15.305 -8.719 1 98.69 74 ALA A CA 1
ATOM 553 C C . ALA A 1 74 ? 2.758 -16.75 -8.812 1 98.69 74 ALA A C 1
ATOM 555 O O . ALA A 1 74 ? 1.561 -17.016 -8.961 1 98.69 74 ALA A O 1
ATOM 556 N N . LEU A 1 75 ? 3.662 -17.688 -8.664 1 98.94 75 LEU A N 1
ATOM 557 C CA . LEU A 1 75 ? 3.318 -19.109 -8.75 1 98.94 75 LEU A CA 1
ATOM 558 C C . LEU A 1 75 ? 2.367 -19.5 -7.625 1 98.94 75 LEU A C 1
ATOM 560 O O . LEU A 1 75 ? 1.417 -20.25 -7.848 1 98.94 75 LEU A O 1
ATOM 564 N N . TYR A 1 76 ? 2.637 -18.969 -6.465 1 98.81 76 TYR A N 1
ATOM 565 C CA . TYR A 1 76 ? 1.776 -19.25 -5.32 1 98.81 76 TYR A CA 1
ATOM 566 C C . TYR A 1 76 ? 0.328 -18.875 -5.621 1 98.81 76 TYR A C 1
ATOM 568 O O . TYR A 1 76 ? -0.579 -19.688 -5.43 1 98.81 76 TYR A O 1
ATOM 576 N N . TRP A 1 77 ? 0.192 -17.719 -6.125 1 98.81 77 TRP A N 1
ATOM 577 C CA . TRP A 1 77 ? -1.173 -17.25 -6.34 1 98.81 77 TRP A CA 1
ATOM 578 C C . TRP A 1 77 ? -1.799 -17.938 -7.551 1 98.81 77 TRP A C 1
ATOM 580 O O . TRP A 1 77 ? -3.004 -18.203 -7.57 1 98.81 77 TRP A O 1
ATOM 590 N N . ALA A 1 78 ? -1.101 -18.188 -8.57 1 98.88 78 ALA A N 1
ATOM 591 C CA . ALA A 1 78 ? -1.635 -18.969 -9.688 1 98.88 78 ALA A CA 1
ATOM 592 C C . ALA A 1 78 ? -2.135 -20.328 -9.219 1 98.88 78 ALA A C 1
ATOM 594 O O . ALA A 1 78 ? -3.211 -20.766 -9.625 1 98.88 78 ALA A O 1
ATOM 595 N N . ALA A 1 79 ? -1.38 -20.953 -8.375 1 98.94 79 ALA A N 1
ATOM 596 C CA . ALA A 1 79 ? -1.744 -22.266 -7.824 1 98.94 79 ALA A CA 1
ATOM 597 C C . ALA A 1 79 ? -2.963 -22.141 -6.914 1 98.94 79 ALA A C 1
ATOM 599 O O . ALA A 1 79 ? -3.885 -22.969 -6.996 1 98.94 79 ALA A O 1
ATOM 600 N N . ALA A 1 80 ? -2.889 -21.125 -6.082 1 98.81 80 ALA A N 1
ATOM 601 C CA . ALA A 1 80 ? -3.973 -20.906 -5.125 1 98.81 80 ALA A CA 1
ATOM 602 C C . ALA A 1 80 ? -5.312 -20.766 -5.84 1 98.81 80 ALA A C 1
ATOM 604 O O . ALA A 1 80 ? -6.348 -21.203 -5.32 1 98.81 80 ALA A O 1
ATOM 605 N N . ASN A 1 81 ? -5.227 -20.203 -7.043 1 98.81 81 ASN A N 1
ATOM 606 C CA . ASN A 1 81 ? -6.469 -19.906 -7.746 1 98.81 81 ASN A CA 1
ATOM 607 C C . ASN A 1 81 ? -6.723 -20.891 -8.883 1 98.81 81 ASN A C 1
ATOM 609 O O . ASN A 1 81 ? -7.621 -20.672 -9.703 1 98.81 81 ASN A O 1
ATOM 613 N N . GLY A 1 82 ? -5.988 -21.844 -8.938 1 98.75 82 GLY A N 1
ATOM 614 C CA . GLY A 1 82 ? -6.223 -22.938 -9.867 1 98.75 82 GLY A CA 1
ATOM 615 C C . GLY A 1 82 ? -6.016 -22.547 -11.32 1 98.75 82 GLY A C 1
ATOM 616 O O . GLY A 1 82 ? -6.723 -23.016 -12.203 1 98.75 82 GLY A O 1
ATOM 617 N N . LYS A 1 83 ? -5.184 -21.641 -11.57 1 98.81 83 LYS A N 1
ATOM 618 C CA . LYS A 1 83 ? -4.91 -21.203 -12.938 1 98.81 83 LYS A CA 1
ATOM 619 C C . LYS A 1 83 ? -3.838 -22.062 -13.594 1 98.81 83 LYS A C 1
ATOM 621 O O . LYS A 1 83 ? -2.709 -21.609 -13.797 1 98.81 83 LYS A O 1
ATOM 626 N N . LEU A 1 84 ? -4.254 -23.219 -14.031 1 98.88 84 LEU A N 1
ATOM 627 C CA . LEU A 1 84 ? -3.338 -24.266 -14.461 1 98.88 84 LEU A CA 1
ATOM 628 C C . LEU A 1 84 ? -2.432 -23.766 -15.578 1 98.88 84 LEU A C 1
ATOM 630 O O . LEU A 1 84 ? -1.22 -24 -15.555 1 98.88 84 LEU A O 1
ATOM 634 N N . ASP A 1 85 ? -2.969 -23.141 -16.594 1 98.88 85 ASP A N 1
ATOM 635 C CA . ASP A 1 85 ? -2.164 -22.688 -17.719 1 98.88 85 ASP A CA 1
ATOM 636 C C . ASP A 1 85 ? -1.088 -21.703 -17.281 1 98.88 85 ASP A C 1
ATOM 638 O O . ASP A 1 85 ? 0.032 -21.734 -17.797 1 98.88 85 ASP A O 1
ATOM 642 N N . VAL A 1 86 ? -1.414 -20.891 -16.359 1 98.94 86 VAL A N 1
ATOM 643 C CA . VAL A 1 86 ? -0.459 -19.922 -15.844 1 98.94 86 VAL A CA 1
ATOM 644 C C . VAL A 1 86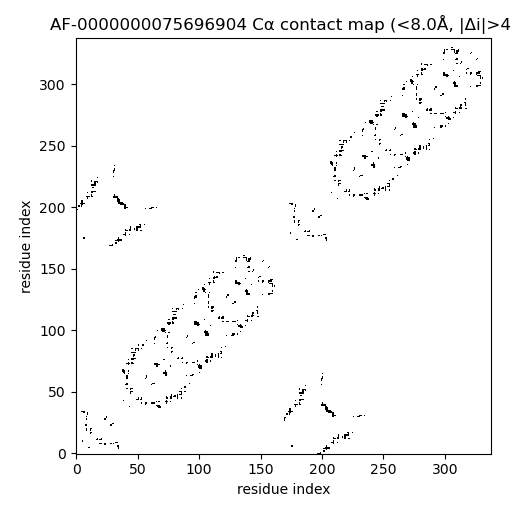 ? 0.581 -20.625 -14.977 1 98.94 86 VAL A C 1
ATOM 646 O O . VAL A 1 86 ? 1.767 -20.297 -15.023 1 98.94 86 VAL A O 1
ATOM 649 N N . VAL A 1 87 ? 0.154 -21.609 -14.164 1 98.94 87 VAL A N 1
ATOM 650 C CA . VAL A 1 87 ? 1.078 -22.406 -13.367 1 98.94 87 VAL A CA 1
ATOM 651 C C . VAL A 1 87 ? 2.115 -23.062 -14.281 1 98.94 87 VAL A C 1
ATOM 653 O O . VAL A 1 87 ? 3.318 -22.969 -14.031 1 98.94 87 VAL A O 1
ATOM 656 N N . LYS A 1 88 ? 1.651 -23.625 -15.336 1 98.94 88 LYS A N 1
ATOM 657 C CA . LYS A 1 88 ? 2.543 -24.266 -16.297 1 98.94 88 LYS A CA 1
ATOM 658 C C . LYS A 1 88 ? 3.539 -23.266 -16.875 1 98.94 88 LYS A C 1
ATOM 660 O O . LYS A 1 88 ? 4.734 -23.562 -16.969 1 98.94 88 LYS A O 1
ATOM 665 N N . LEU A 1 89 ? 3.031 -22.219 -17.234 1 98.88 89 LEU A N 1
ATOM 666 C CA . LEU A 1 89 ? 3.869 -21.172 -17.828 1 98.88 89 LEU A CA 1
ATOM 667 C C . LEU A 1 89 ? 4.957 -20.734 -16.859 1 98.88 89 LEU A C 1
ATOM 669 O O . LEU A 1 89 ? 6.129 -20.641 -17.234 1 98.88 89 LEU A O 1
ATOM 673 N N . LEU A 1 90 ? 4.582 -20.406 -15.641 1 98.88 90 LEU A N 1
ATOM 674 C CA . LEU A 1 90 ? 5.531 -19.953 -14.633 1 98.88 90 LEU A CA 1
ATOM 675 C C . LEU A 1 90 ? 6.594 -21 -14.359 1 98.88 90 LEU A C 1
ATOM 677 O O . LEU A 1 90 ? 7.785 -20.703 -14.297 1 98.88 90 LEU A O 1
ATOM 681 N N . VAL A 1 91 ? 6.215 -22.266 -14.234 1 98.81 91 VAL A N 1
ATOM 682 C CA . VAL A 1 91 ? 7.141 -23.359 -13.984 1 98.81 91 VAL A CA 1
ATOM 683 C C . VAL A 1 91 ? 8.086 -23.516 -15.172 1 98.81 91 VAL A C 1
ATOM 685 O O . VAL A 1 91 ? 9.297 -23.672 -15 1 98.81 91 VAL A O 1
ATOM 688 N N . ASN A 1 92 ? 7.547 -23.438 -16.359 1 98.38 92 ASN A N 1
ATOM 689 C CA . ASN A 1 92 ? 8.344 -23.562 -17.578 1 98.38 92 ASN A CA 1
ATOM 690 C C . ASN A 1 92 ? 9.367 -22.422 -17.688 1 98.38 92 ASN A C 1
ATOM 692 O O . ASN A 1 92 ? 10.461 -22.625 -18.234 1 98.38 92 ASN A O 1
ATOM 696 N N . LYS A 1 93 ? 9.062 -21.312 -17.156 1 98.25 93 LYS A N 1
ATOM 697 C CA . LYS A 1 93 ? 9.961 -20.156 -17.188 1 98.25 93 LYS A CA 1
ATOM 698 C C . LYS A 1 93 ? 10.93 -20.188 -16.016 1 98.25 93 LYS A C 1
ATOM 700 O O . LYS A 1 93 ? 11.711 -19.25 -15.828 1 98.25 93 LYS A O 1
ATOM 705 N N . GLY A 1 94 ? 10.828 -21.203 -15.219 1 98.12 94 GLY A N 1
ATOM 706 C CA . GLY A 1 94 ? 11.852 -21.438 -14.219 1 98.12 94 GLY A CA 1
ATOM 707 C C . GLY A 1 94 ? 11.461 -20.969 -12.836 1 98.12 94 GLY A C 1
ATOM 708 O O . GLY A 1 94 ? 12.32 -20.781 -11.969 1 98.12 94 GLY A O 1
ATOM 709 N N . ALA A 1 95 ? 10.18 -20.688 -12.594 1 98.69 95 ALA A N 1
ATOM 710 C CA . ALA A 1 95 ? 9.75 -20.297 -11.25 1 98.69 95 ALA A CA 1
ATOM 711 C C . ALA A 1 95 ? 10.031 -21.406 -10.25 1 98.69 95 ALA A C 1
ATOM 713 O O . ALA A 1 95 ? 9.883 -22.594 -10.57 1 98.69 95 ALA A O 1
ATOM 714 N N . ASN A 1 96 ? 10.383 -21.031 -9.039 1 98.62 96 ASN A N 1
ATOM 715 C CA . ASN A 1 96 ? 10.633 -21.984 -7.973 1 98.62 96 ASN A CA 1
ATOM 716 C C . ASN A 1 96 ? 9.344 -22.641 -7.484 1 98.62 96 ASN A C 1
ATOM 718 O O . ASN 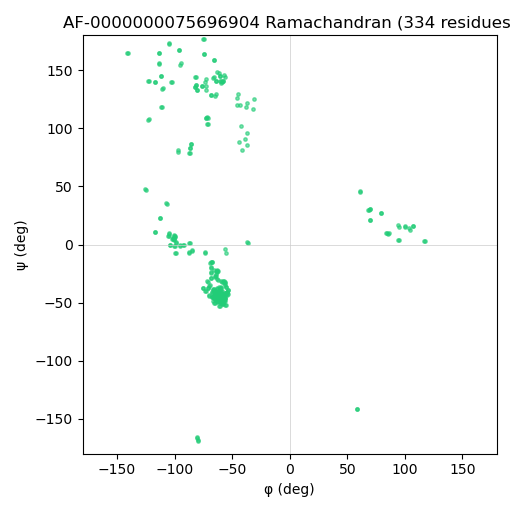A 1 96 ? 8.555 -22 -6.785 1 98.62 96 ASN A O 1
ATOM 722 N N . LYS A 1 97 ? 9.172 -23.859 -7.773 1 98.56 97 LYS A N 1
ATOM 723 C CA . LYS A 1 97 ? 7.945 -24.594 -7.477 1 98.56 97 LYS A CA 1
ATOM 724 C C . LYS A 1 97 ? 7.766 -24.781 -5.973 1 98.56 97 LYS A C 1
ATOM 726 O O . LYS A 1 97 ? 6.656 -25.047 -5.504 1 98.56 97 LYS A O 1
ATOM 731 N N . ASP A 1 98 ? 8.891 -24.641 -5.238 1 98.56 98 ASP A N 1
ATOM 732 C CA . ASP A 1 98 ? 8.844 -24.906 -3.807 1 98.56 98 ASP A CA 1
ATOM 733 C C . ASP A 1 98 ? 9.062 -23.641 -2.996 1 98.56 98 ASP A C 1
ATOM 735 O O . ASP A 1 98 ? 9.539 -23.688 -1.859 1 98.56 98 ASP A O 1
ATOM 739 N N . SER A 1 99 ? 8.805 -22.516 -3.602 1 98.38 99 SER A N 1
ATOM 740 C CA . SER A 1 99 ? 8.93 -21.25 -2.879 1 98.38 99 SER A CA 1
ATOM 741 C C . SER A 1 99 ? 8.008 -21.219 -1.665 1 98.38 99 SER A C 1
ATOM 743 O O . SER A 1 99 ? 6.855 -21.656 -1.74 1 98.38 99 SER A O 1
ATOM 745 N N . LYS A 1 100 ? 8.5 -20.672 -0.545 1 98.31 100 LYS A N 1
ATOM 746 C CA . LYS A 1 100 ? 7.715 -20.578 0.681 1 98.31 100 LYS A CA 1
ATOM 747 C C . LYS A 1 100 ? 7.367 -19.125 0.999 1 98.31 100 LYS A C 1
ATOM 749 O O . LYS A 1 100 ? 8.219 -18.25 0.888 1 98.31 100 LYS A O 1
ATOM 754 N N . ASN A 1 101 ? 6.152 -18.922 1.317 1 98.19 101 ASN A N 1
ATOM 755 C CA . ASN A 1 101 ? 5.789 -17.594 1.805 1 98.19 101 ASN A CA 1
ATOM 756 C C . ASN A 1 101 ? 6.145 -17.422 3.277 1 98.19 101 ASN A C 1
ATOM 758 O O . ASN A 1 101 ? 6.902 -18.219 3.836 1 98.19 101 ASN A O 1
ATOM 762 N N . LEU A 1 102 ? 5.613 -16.406 3.84 1 97.69 102 LEU A N 1
ATOM 763 C CA . LEU A 1 102 ? 6.023 -16.094 5.203 1 97.69 102 LEU A CA 1
ATOM 764 C C . LEU A 1 102 ? 5.531 -17.156 6.18 1 97.69 102 LEU A C 1
ATOM 766 O O . LEU A 1 102 ? 6.109 -17.344 7.254 1 97.69 102 LEU A O 1
ATOM 770 N N . LYS A 1 103 ? 4.508 -17.859 5.867 1 97.25 103 LYS A N 1
ATOM 771 C CA . LYS A 1 103 ? 3.963 -18.938 6.703 1 97.25 103 LYS A CA 1
ATOM 772 C C . LYS A 1 103 ? 4.562 -20.281 6.336 1 97.25 103 LYS A C 1
ATOM 774 O O . LYS A 1 103 ? 4.148 -21.312 6.867 1 97.25 103 LYS A O 1
ATOM 779 N N . GLY A 1 104 ? 5.434 -20.281 5.355 1 97.94 104 GLY A N 1
ATOM 780 C CA . GLY A 1 104 ? 6.062 -21.531 4.914 1 97.94 104 GLY A CA 1
ATOM 781 C C . GLY A 1 104 ? 5.219 -22.297 3.924 1 97.94 104 GLY A C 1
ATOM 782 O O . GLY A 1 104 ? 5.492 -23.469 3.656 1 97.94 104 GLY A O 1
ATOM 783 N N . LYS A 1 105 ? 4.215 -21.688 3.473 1 98.12 105 LYS A N 1
ATOM 784 C CA . LYS A 1 105 ? 3.342 -22.391 2.533 1 98.12 105 LYS A CA 1
ATOM 785 C C . LYS A 1 105 ? 3.916 -22.359 1.12 1 98.12 105 LYS A C 1
ATOM 787 O O . LYS A 1 105 ? 4.383 -21.312 0.66 1 98.12 105 LYS A O 1
ATOM 792 N N . THR A 1 106 ? 3.889 -23.516 0.566 1 98.62 106 THR A N 1
ATOM 793 C CA . THR A 1 106 ? 4.332 -23.641 -0.818 1 98.62 106 THR A CA 1
ATOM 794 C C . THR A 1 106 ? 3.143 -23.594 -1.772 1 98.62 106 THR A C 1
ATOM 796 O O . THR A 1 106 ? 1.992 -23.703 -1.346 1 98.62 106 THR A O 1
ATOM 799 N N . PRO A 1 107 ? 3.438 -23.422 -3.137 1 98.88 107 PRO A N 1
ATOM 800 C CA . PRO A 1 107 ? 2.35 -23.5 -4.113 1 98.88 107 PRO A CA 1
ATOM 801 C C . PRO A 1 107 ? 1.561 -24.797 -4.027 1 98.88 107 PRO A C 1
ATOM 803 O O . PRO A 1 107 ? 0.332 -24.781 -4.133 1 98.88 107 PRO A O 1
ATOM 806 N N . LEU A 1 108 ? 2.195 -25.875 -3.756 1 98.88 108 LEU A N 1
ATOM 807 C CA . LEU A 1 108 ? 1.524 -27.172 -3.674 1 98.88 108 LEU A CA 1
ATOM 808 C C . LEU A 1 108 ? 0.585 -27.219 -2.475 1 98.88 108 LEU A C 1
ATOM 810 O O . LEU A 1 108 ? -0.534 -27.719 -2.578 1 98.88 108 LEU A O 1
ATOM 814 N N . ILE A 1 109 ? 1.039 -26.672 -1.332 1 98.56 109 ILE A N 1
ATOM 815 C CA . ILE A 1 109 ? 0.224 -26.688 -0.122 1 98.56 109 ILE A CA 1
ATOM 816 C C . ILE A 1 109 ? -1.068 -25.906 -0.359 1 98.56 109 ILE A C 1
ATOM 818 O O . ILE A 1 109 ? -2.16 -26.391 -0.058 1 98.56 109 ILE A O 1
ATOM 822 N N . ILE A 1 110 ? -0.936 -24.703 -0.916 1 98.75 110 ILE A N 1
ATOM 823 C CA . ILE A 1 110 ? -2.127 -23.875 -1.081 1 98.75 110 ILE A CA 1
ATOM 824 C C . ILE A 1 110 ? -3.025 -24.469 -2.16 1 98.75 110 ILE A C 1
ATOM 826 O O . ILE A 1 110 ? -4.254 -24.406 -2.064 1 98.75 110 ILE A O 1
ATOM 830 N N . ALA A 1 111 ? -2.482 -25.047 -3.188 1 98.75 111 ALA A N 1
ATOM 831 C CA . ALA A 1 111 ? -3.283 -25.734 -4.203 1 98.75 111 ALA A CA 1
ATOM 832 C C . ALA A 1 111 ? -4.07 -26.891 -3.602 1 98.75 111 ALA A C 1
ATOM 834 O O . ALA A 1 111 ? -5.227 -27.109 -3.965 1 98.75 111 ALA A O 1
ATOM 835 N N . ALA A 1 112 ? -3.449 -27.609 -2.715 1 98.56 112 ALA A N 1
ATOM 836 C CA . ALA A 1 112 ? -4.094 -28.734 -2.043 1 98.56 112 ALA A CA 1
ATOM 837 C C . ALA A 1 112 ? -5.238 -28.266 -1.154 1 98.56 112 ALA A C 1
ATOM 839 O O . ALA A 1 112 ? -6.336 -28.828 -1.19 1 98.56 112 ALA A O 1
ATOM 840 N N . ALA A 1 113 ? -4.914 -27.25 -0.423 1 98.06 113 ALA A N 1
ATOM 841 C CA . ALA A 1 113 ? -5.926 -26.703 0.474 1 98.06 113 ALA A CA 1
ATOM 842 C C . ALA A 1 113 ? -7.152 -26.234 -0.304 1 98.06 113 ALA A C 1
ATOM 844 O O . ALA A 1 113 ? -8.281 -26.328 0.188 1 98.06 113 ALA A O 1
ATOM 845 N N . ASN A 1 114 ? -6.926 -25.781 -1.521 1 98.5 114 ASN A N 1
ATOM 846 C CA . ASN A 1 114 ? -8.008 -25.203 -2.305 1 98.5 114 ASN A CA 1
ATOM 847 C C . ASN A 1 114 ? -8.57 -26.203 -3.316 1 98.5 114 ASN A C 1
ATOM 849 O O . ASN A 1 114 ? -9.359 -25.844 -4.184 1 98.5 114 ASN A O 1
ATOM 853 N N . ASN A 1 115 ? -8.164 -27.359 -3.244 1 97.88 115 ASN A N 1
ATOM 854 C CA . ASN A 1 115 ? -8.695 -28.5 -3.984 1 97.88 115 ASN A CA 1
ATOM 855 C C . ASN A 1 115 ? -8.562 -28.297 -5.492 1 97.88 115 ASN A C 1
ATOM 857 O O . ASN A 1 115 ? -9.516 -28.531 -6.238 1 97.88 115 ASN A O 1
ATOM 861 N N . HIS A 1 116 ? -7.441 -27.875 -5.949 1 98.44 116 HIS A N 1
ATOM 862 C CA . HIS A 1 116 ? -7.137 -27.75 -7.367 1 98.44 116 HIS A CA 1
ATOM 863 C C . HIS A 1 116 ? -6.363 -28.953 -7.883 1 98.44 116 HIS A C 1
ATOM 865 O O . HIS A 1 116 ? -5.152 -28.875 -8.102 1 98.44 116 HIS A O 1
ATOM 871 N N . LEU A 1 117 ? -7.074 -29.969 -8.133 1 98.75 117 LEU A N 1
ATOM 872 C CA . LEU A 1 117 ? -6.484 -31.281 -8.422 1 98.75 117 LEU A CA 1
ATOM 873 C C . LEU A 1 117 ? -5.586 -31.203 -9.656 1 98.75 117 LEU A C 1
ATOM 875 O O . LEU A 1 117 ? -4.484 -31.766 -9.656 1 98.75 117 LEU A O 1
ATOM 879 N N . ASP A 1 118 ? -6.027 -30.562 -10.68 1 98.75 118 ASP A N 1
ATOM 880 C CA . ASP A 1 118 ? -5.234 -30.484 -11.906 1 98.75 118 ASP A CA 1
ATOM 881 C C . ASP A 1 118 ? -3.906 -29.781 -11.656 1 98.75 118 ASP A C 1
ATOM 883 O O . ASP A 1 118 ? -2.869 -30.188 -12.188 1 98.75 118 ASP A O 1
ATOM 887 N N . VAL A 1 119 ? -3.928 -28.75 -10.906 1 98.88 119 VAL A N 1
ATOM 888 C CA . VAL A 1 119 ? -2.717 -28.016 -10.555 1 98.88 119 VAL A CA 1
ATOM 889 C C . VAL A 1 119 ? -1.793 -28.891 -9.727 1 98.88 119 VAL A C 1
ATOM 891 O O . VAL A 1 119 ? -0.58 -28.922 -9.945 1 98.88 119 VAL A O 1
ATOM 894 N N . ILE A 1 120 ? -2.367 -29.609 -8.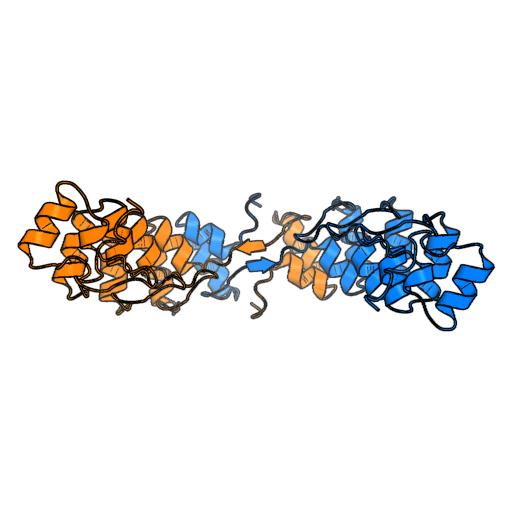828 1 98.81 120 ILE A N 1
ATOM 895 C CA . ILE A 1 120 ? -1.617 -30.484 -7.926 1 98.81 120 ILE A CA 1
ATOM 896 C C . ILE A 1 120 ? -0.921 -31.578 -8.727 1 98.81 120 ILE A C 1
ATOM 898 O O . ILE A 1 120 ? 0.272 -31.828 -8.539 1 98.81 120 ILE A O 1
ATOM 902 N N . LYS A 1 121 ? -1.68 -32.156 -9.609 1 98.81 121 LYS A N 1
ATOM 903 C CA . LYS A 1 121 ? -1.103 -33.188 -10.461 1 98.81 121 LYS A CA 1
ATOM 904 C C . LYS A 1 121 ? 0.09 -32.656 -11.25 1 98.81 121 LYS A C 1
ATOM 906 O O . LYS A 1 121 ? 1.132 -33.312 -11.328 1 98.81 121 LYS A O 1
ATOM 911 N N . TYR A 1 122 ? -0.08 -31.578 -11.758 1 98.88 122 TYR A N 1
ATOM 912 C CA . TYR A 1 122 ? 0.993 -30.984 -12.547 1 98.88 122 TYR A CA 1
ATOM 913 C C . TYR A 1 122 ? 2.207 -30.672 -11.68 1 98.88 122 TYR A C 1
ATOM 915 O O . TYR A 1 122 ? 3.34 -31 -12.055 1 98.88 122 TYR A O 1
ATOM 923 N N . LEU A 1 123 ? 2.01 -29.969 -10.539 1 98.88 123 LEU A N 1
ATOM 924 C CA . LEU A 1 123 ? 3.119 -29.578 -9.68 1 98.88 123 LEU A CA 1
ATOM 925 C C . LEU A 1 123 ? 3.873 -30.812 -9.172 1 98.88 123 LEU A C 1
ATOM 927 O O . LEU A 1 123 ? 5.105 -30.828 -9.188 1 98.88 123 LEU A O 1
ATOM 931 N N . VAL A 1 124 ? 3.16 -31.812 -8.781 1 98.56 124 VAL A N 1
ATOM 932 C CA . VAL A 1 124 ? 3.789 -33.062 -8.328 1 98.56 124 VAL A CA 1
ATOM 933 C C . VAL A 1 124 ? 4.562 -33.688 -9.484 1 98.56 124 VAL A C 1
ATOM 935 O O . VAL A 1 124 ? 5.719 -34.094 -9.32 1 98.56 124 VAL A O 1
ATOM 938 N N . GLY A 1 125 ? 3.914 -33.719 -10.633 1 98.25 125 GLY A N 1
ATOM 939 C CA . GLY A 1 125 ? 4.555 -34.281 -11.812 1 98.25 125 GLY A CA 1
ATOM 940 C C . GLY A 1 125 ? 5.789 -33.5 -12.242 1 98.25 125 GLY A C 1
ATOM 941 O O . GLY A 1 125 ? 6.695 -34.062 -12.859 1 98.25 125 GLY A O 1
ATOM 942 N N . SER A 1 126 ? 5.918 -32.312 -11.891 1 98.19 126 SER A N 1
ATOM 943 C CA . SER A 1 126 ? 7.035 -31.453 -12.273 1 98.19 126 SER A CA 1
ATOM 944 C C . SER A 1 126 ? 8.117 -31.438 -11.203 1 98.19 126 SER A C 1
ATOM 946 O O . SER A 1 126 ? 9.109 -30.719 -11.32 1 98.19 126 SER A O 1
ATOM 948 N N . GLY A 1 127 ? 7.859 -32.156 -10.133 1 97.69 127 GLY A N 1
ATOM 949 C CA . GLY A 1 127 ? 8.93 -32.344 -9.164 1 97.69 127 GLY A CA 1
ATOM 950 C C . GLY A 1 127 ? 8.766 -31.5 -7.914 1 97.69 127 GLY A C 1
ATOM 951 O O . GLY A 1 127 ? 9.711 -31.359 -7.137 1 97.69 127 GLY A O 1
ATOM 952 N N . ALA A 1 128 ? 7.594 -30.906 -7.719 1 98.44 128 ALA A N 1
ATOM 953 C CA . ALA A 1 128 ? 7.367 -30.188 -6.473 1 98.44 128 ALA A CA 1
ATOM 954 C C . ALA A 1 128 ? 7.457 -31.125 -5.27 1 98.44 128 ALA A C 1
ATOM 956 O O . ALA A 1 128 ? 7.074 -32.281 -5.352 1 98.44 128 ALA A O 1
ATOM 957 N N . ASP A 1 129 ? 7.926 -30.578 -4.156 1 98.06 129 ASP A N 1
ATOM 958 C CA . ASP A 1 129 ? 8.047 -31.359 -2.934 1 98.06 129 ASP A CA 1
ATOM 959 C C . ASP A 1 129 ? 6.672 -31.672 -2.34 1 98.06 129 ASP A C 1
ATOM 961 O O . ASP A 1 129 ? 6.07 -30.812 -1.684 1 98.06 129 ASP A O 1
ATOM 965 N N . LYS A 1 130 ? 6.207 -32.906 -2.508 1 97.81 130 LYS A N 1
ATOM 966 C CA . LYS A 1 130 ? 4.871 -33.312 -2.08 1 97.81 130 LYS A CA 1
ATOM 967 C C . LYS A 1 130 ? 4.797 -33.438 -0.563 1 97.81 130 LYS A C 1
ATOM 969 O O . LYS A 1 130 ? 3.711 -33.594 -0.002 1 97.81 130 LYS A O 1
ATOM 974 N N . ASN A 1 131 ? 6.016 -33.312 0.144 1 97.06 131 ASN A N 1
ATOM 975 C CA . ASN A 1 131 ? 6.043 -33.469 1.594 1 97.06 131 ASN A CA 1
ATOM 976 C C . ASN A 1 131 ? 6.484 -32.188 2.291 1 97.06 131 ASN A C 1
ATOM 978 O O . ASN A 1 131 ? 6.844 -32.219 3.471 1 97.06 131 ASN A O 1
ATOM 982 N N . ALA A 1 132 ? 6.547 -31.125 1.555 1 96.31 132 ALA A N 1
ATOM 983 C CA . ALA A 1 132 ? 6.902 -29.844 2.166 1 96.31 132 ALA A CA 1
ATOM 984 C C . ALA A 1 132 ? 5.949 -29.5 3.307 1 96.31 132 ALA A C 1
ATOM 986 O O . ALA A 1 132 ? 4.742 -29.734 3.207 1 96.31 132 ALA A O 1
ATOM 987 N N . ALA A 1 133 ? 6.492 -28.875 4.336 1 96.31 133 ALA A N 1
ATOM 988 C CA . ALA A 1 133 ? 5.672 -28.5 5.48 1 96.31 133 ALA A CA 1
ATOM 989 C C . ALA A 1 133 ? 5.734 -26.984 5.723 1 96.31 133 ALA A C 1
ATOM 991 O O . ALA A 1 133 ? 6.797 -26.375 5.59 1 96.31 133 ALA A O 1
ATOM 992 N N . SER A 1 134 ? 4.617 -26.484 6.059 1 96.81 134 SER A N 1
ATOM 993 C CA . SER A 1 134 ? 4.582 -25.078 6.461 1 96.81 134 SER A CA 1
ATOM 994 C C . SER A 1 134 ? 5.168 -24.891 7.855 1 96.81 134 SER A C 1
ATOM 996 O O . SER A 1 134 ? 5.602 -25.859 8.484 1 96.81 134 SER A O 1
ATOM 998 N N . LYS A 1 135 ? 5.238 -23.641 8.289 1 96.12 135 LYS A N 1
ATOM 999 C CA . LYS A 1 135 ? 5.734 -23.344 9.633 1 96.12 135 LYS A CA 1
ATOM 1000 C C . LYS A 1 135 ? 4.824 -23.953 10.703 1 96.12 135 LYS A C 1
ATOM 1002 O O . LYS A 1 135 ? 5.25 -24.172 11.836 1 96.12 135 LYS A O 1
ATOM 1007 N N . PHE A 1 136 ? 3.588 -24.203 10.344 1 95.06 136 PHE A N 1
ATOM 1008 C CA . PHE A 1 136 ? 2.605 -24.75 11.273 1 95.06 136 PHE A CA 1
ATOM 1009 C C . PHE A 1 136 ? 2.447 -26.25 11.094 1 95.06 136 PHE A C 1
ATOM 1011 O O . PHE A 1 136 ? 1.529 -26.859 11.648 1 95.06 136 PHE A O 1
ATOM 1018 N N . GLY A 1 137 ? 3.197 -26.828 10.211 1 94.69 137 GLY A N 1
ATOM 1019 C CA . GLY A 1 137 ? 3.205 -28.266 10.039 1 94.69 137 GLY A CA 1
ATOM 1020 C C . GLY A 1 137 ? 2.258 -28.75 8.953 1 94.69 137 GLY A C 1
ATOM 1021 O O . GLY A 1 137 ? 2.105 -29.953 8.742 1 94.69 137 GLY A O 1
ATOM 1022 N N . ASP A 1 138 ? 1.675 -27.828 8.312 1 95.62 138 ASP A N 1
ATOM 1023 C CA . ASP A 1 138 ? 0.777 -28.203 7.227 1 95.62 138 ASP A CA 1
ATOM 1024 C C . ASP A 1 138 ? 1.556 -28.797 6.051 1 95.62 138 ASP A C 1
ATOM 1026 O O . ASP A 1 138 ? 2.539 -28.203 5.594 1 95.62 138 ASP A O 1
ATOM 1030 N N . THR A 1 139 ? 1.109 -29.953 5.629 1 96.88 139 THR A N 1
ATOM 1031 C CA . THR A 1 139 ? 1.615 -30.562 4.406 1 96.88 139 THR A CA 1
ATOM 1032 C C . THR A 1 139 ? 0.525 -30.625 3.338 1 96.88 139 THR A C 1
ATOM 1034 O O . THR A 1 139 ? -0.656 -30.453 3.641 1 96.88 139 THR A O 1
ATOM 1037 N N . PRO A 1 140 ? 0.95 -30.875 2.078 1 98.06 140 PRO A N 1
ATOM 1038 C CA . PRO A 1 140 ? -0.105 -31.016 1.07 1 98.06 140 PRO A CA 1
ATOM 1039 C C . PRO A 1 140 ? -1.151 -32.062 1.446 1 98.06 140 PRO A C 1
ATOM 1041 O O . PRO A 1 140 ? -2.354 -31.797 1.333 1 98.06 140 PRO A O 1
ATOM 1044 N N . LEU A 1 141 ? -0.745 -33.094 1.953 1 97.62 141 LEU A N 1
ATOM 1045 C CA . LEU A 1 141 ? -1.666 -34.188 2.305 1 97.62 141 LEU A CA 1
ATOM 1046 C C . LEU A 1 141 ? -2.541 -33.781 3.488 1 97.62 141 LEU A C 1
ATOM 1048 O O . LEU A 1 141 ? -3.75 -34.031 3.479 1 97.62 141 LEU A O 1
ATOM 1052 N N . SER A 1 142 ? -1.94 -33.188 4.492 1 96.75 142 SER A N 1
ATOM 1053 C CA . SER A 1 142 ? -2.666 -32.875 5.719 1 96.75 142 SER A CA 1
ATOM 1054 C C . SER A 1 142 ? -3.777 -31.859 5.469 1 96.75 142 SER A C 1
ATOM 1056 O O . SER A 1 142 ? -4.75 -31.797 6.227 1 96.75 142 SER A O 1
ATOM 1058 N N . VAL A 1 143 ? -3.645 -31.078 4.395 1 97 143 VAL A N 1
ATOM 1059 C CA . VAL A 1 143 ? -4.633 -30.031 4.176 1 97 143 VAL A CA 1
ATOM 1060 C C . VAL A 1 143 ? -5.586 -30.453 3.057 1 97 143 VAL A C 1
ATOM 1062 O O . VAL A 1 143 ? -6.445 -29.672 2.645 1 97 143 VAL A O 1
ATOM 1065 N N . SER A 1 144 ? -5.406 -31.547 2.518 1 96.62 144 SER A N 1
ATOM 1066 C CA . SER A 1 144 ? -6.176 -31.984 1.358 1 96.62 144 SER A CA 1
ATOM 1067 C C . SER A 1 144 ? -7.371 -32.844 1.777 1 96.62 144 SER A C 1
ATOM 1069 O O . SER A 1 144 ? -7.398 -33.375 2.885 1 96.62 144 SER A O 1
ATOM 1071 N N . ASN A 1 145 ? -8.336 -32.844 0.972 1 95.75 145 ASN A N 1
ATOM 1072 C CA . ASN A 1 145 ? -9.516 -33.688 1.137 1 95.75 145 ASN A CA 1
ATOM 1073 C C . ASN A 1 145 ? -10 -34.25 -0.201 1 95.75 145 ASN A C 1
ATOM 1075 O O . ASN A 1 145 ? -9.477 -33.875 -1.255 1 95.75 145 ASN A O 1
ATOM 1079 N N . GLY A 1 146 ? -10.867 -35.281 -0.076 1 96.62 146 GLY A N 1
ATOM 1080 C CA . GLY A 1 146 ? -11.508 -35.812 -1.271 1 96.62 146 GLY A CA 1
ATOM 1081 C C . GLY A 1 146 ? -10.516 -36.312 -2.305 1 96.62 146 GLY A C 1
ATOM 1082 O O . GLY A 1 146 ? -9.602 -37.062 -1.975 1 96.62 146 GLY A O 1
ATOM 1083 N N . PRO A 1 147 ? -10.828 -36.062 -3.512 1 97.62 147 PRO A N 1
ATOM 1084 C CA . PRO A 1 147 ? -10.016 -36.562 -4.621 1 97.62 147 PRO A CA 1
ATOM 1085 C C . PRO A 1 147 ? -8.555 -36.125 -4.531 1 97.62 147 PRO A C 1
ATOM 1087 O O . PRO A 1 147 ? -7.656 -36.844 -4.93 1 97.62 147 PRO A O 1
ATOM 1090 N N . VAL A 1 148 ? -8.367 -34.875 -4.008 1 98.12 148 VAL A N 1
ATOM 1091 C CA . VAL A 1 148 ? -7.008 -34.375 -3.881 1 98.12 148 VAL A CA 1
ATOM 1092 C C . VAL A 1 148 ? -6.23 -35.219 -2.873 1 98.12 148 VAL A C 1
ATOM 1094 O O . VAL A 1 148 ? -5.086 -35.594 -3.125 1 98.12 148 VAL A O 1
ATOM 1097 N N . ARG A 1 149 ? -6.844 -35.438 -1.771 1 97.56 149 ARG A N 1
ATOM 1098 C CA . ARG A 1 149 ? -6.203 -36.25 -0.746 1 97.56 149 ARG A CA 1
ATOM 1099 C C . ARG A 1 149 ? -5.895 -37.656 -1.273 1 97.56 149 ARG A C 1
ATOM 1101 O O . ARG A 1 149 ? -4.812 -38.188 -1.028 1 97.56 149 ARG A O 1
ATOM 1108 N N . GLU A 1 150 ? -6.836 -38.25 -1.938 1 97.62 150 GLU A N 1
ATOM 1109 C CA . GLU A 1 150 ? -6.652 -39.562 -2.525 1 97.62 150 GLU A CA 1
ATOM 1110 C C . GLU A 1 150 ? -5.477 -39.594 -3.498 1 97.62 150 GLU A C 1
ATOM 1112 O O . GLU A 1 150 ? -4.66 -40.5 -3.48 1 97.62 150 GLU A O 1
ATOM 1117 N N . TYR A 1 151 ? -5.469 -38.625 -4.289 1 98.5 151 TYR A N 1
ATOM 1118 C CA . TYR A 1 151 ? -4.363 -38.531 -5.234 1 98.5 151 TYR A CA 1
ATOM 1119 C C . TYR A 1 151 ? -3.029 -38.406 -4.512 1 98.5 151 TYR A C 1
ATOM 1121 O O . TYR A 1 151 ? -2.068 -39.125 -4.84 1 98.5 151 TYR A O 1
ATOM 1129 N N . LEU A 1 152 ? -2.912 -37.469 -3.619 1 98.31 152 LEU A N 1
ATOM 1130 C CA . LEU A 1 152 ? -1.662 -37.25 -2.9 1 98.31 152 LEU A CA 1
ATOM 1131 C C . LEU A 1 152 ? -1.211 -38.531 -2.188 1 98.31 152 LEU A C 1
ATOM 1133 O O . LEU A 1 152 ? -0.018 -38.844 -2.162 1 98.31 152 LEU A O 1
ATOM 1137 N N . ARG A 1 153 ? -2.158 -39.219 -1.601 1 97.25 153 ARG A N 1
ATOM 1138 C CA . ARG A 1 153 ? -1.84 -40.531 -0.993 1 97.25 153 ARG A CA 1
ATOM 1139 C C . ARG A 1 153 ? -1.286 -41.5 -2.029 1 97.25 153 ARG A C 1
ATOM 1141 O O . ARG A 1 153 ? -0.325 -42.219 -1.758 1 97.25 153 ARG A O 1
ATOM 1148 N N . SER A 1 154 ? -1.862 -41.5 -3.141 1 97.62 154 SER A N 1
ATOM 1149 C CA . SER A 1 154 ? -1.496 -42.438 -4.195 1 97.62 154 SER A CA 1
ATOM 1150 C C . SER A 1 154 ? -0.072 -42.188 -4.684 1 97.62 154 SER A C 1
ATOM 1152 O O . SER A 1 154 ? 0.591 -43.125 -5.164 1 97.62 154 SER A O 1
ATOM 1154 N N . VAL A 1 155 ? 0.413 -41.031 -4.594 1 97.31 155 VAL A N 1
ATOM 1155 C CA . VAL A 1 155 ? 1.746 -40.719 -5.098 1 97.31 155 VAL A CA 1
ATOM 1156 C C . VAL A 1 155 ? 2.744 -40.688 -3.943 1 97.31 155 VAL A C 1
ATOM 1158 O O . VAL A 1 155 ? 3.887 -40.25 -4.109 1 97.31 155 VAL A O 1
ATOM 1161 N N . GLY A 1 156 ? 2.328 -41.062 -2.77 1 95.88 156 GLY A N 1
ATOM 1162 C CA . GLY A 1 156 ? 3.252 -41.312 -1.677 1 95.88 156 GLY A CA 1
ATOM 1163 C C . GLY A 1 156 ? 3.453 -40.125 -0.771 1 95.88 156 GLY A C 1
ATOM 1164 O O . GLY A 1 156 ? 4.449 -40.031 -0.052 1 95.88 156 GLY A O 1
ATOM 1165 N N . ALA A 1 157 ? 2.551 -39.156 -0.888 1 96.69 157 ALA A N 1
ATOM 1166 C CA . ALA A 1 157 ? 2.645 -38.031 0.046 1 96.69 157 ALA A CA 1
ATOM 1167 C C . ALA A 1 157 ? 2.367 -38.5 1.477 1 96.69 157 ALA A C 1
ATOM 1169 O O . ALA A 1 157 ? 1.518 -39.344 1.707 1 96.69 157 ALA A O 1
ATOM 1170 N N . LYS A 1 158 ? 3.113 -37.875 2.451 1 90.19 158 LYS A N 1
ATOM 1171 C CA . LYS A 1 158 ? 3.023 -38.281 3.85 1 90.19 158 LYS A CA 1
ATOM 1172 C C . LYS A 1 158 ? 2.375 -37.219 4.699 1 90.19 158 LYS A C 1
ATOM 1174 O O . LYS A 1 158 ? 2.473 -36.031 4.383 1 90.19 158 LYS A O 1
ATOM 1179 N N . ASP A 1 159 ? 1.619 -37.594 5.695 1 81.75 159 ASP A N 1
ATOM 1180 C CA . ASP A 1 159 ? 1.063 -36.656 6.656 1 81.75 159 ASP A CA 1
ATOM 1181 C C . ASP A 1 159 ? 2.143 -36.125 7.609 1 81.75 159 ASP A C 1
ATOM 1183 O O . ASP A 1 159 ? 3.184 -36.781 7.777 1 81.75 159 ASP A O 1
ATOM 1187 N N . SER A 1 160 ? 2.076 -34.844 7.988 1 69.12 160 SER A N 1
ATOM 1188 C CA . SER A 1 160 ? 3.068 -34.344 8.93 1 69.12 160 SER A CA 1
ATOM 1189 C C . SER A 1 160 ? 3.258 -35.312 10.102 1 69.12 160 SER A C 1
ATOM 1191 O O . SER A 1 160 ? 2.324 -36 10.492 1 69.12 160 SER A O 1
ATOM 1193 N N . THR A 1 161 ? 4.5 -35.844 10.312 1 54.47 161 THR A N 1
ATOM 1194 C CA . THR A 1 161 ? 4.793 -36.625 11.516 1 54.47 161 THR A CA 1
ATOM 1195 C C . THR A 1 161 ? 4.48 -35.812 12.766 1 54.47 161 THR A C 1
ATOM 1197 O O . THR A 1 161 ? 4.824 -36.219 13.883 1 54.47 161 THR A O 1
ATOM 1200 N N . ALA A 1 162 ? 4.078 -34.562 12.773 1 50.09 162 ALA A N 1
ATOM 1201 C CA . ALA A 1 162 ? 3.969 -34.062 14.133 1 50.09 162 ALA A CA 1
ATOM 1202 C C . ALA A 1 162 ? 2.885 -34.781 14.914 1 50.09 162 ALA A C 1
ATOM 1204 O O . ALA A 1 162 ? 1.806 -35.062 14.383 1 50.09 162 ALA A O 1
ATOM 1205 N N . PRO A 1 163 ? 3.225 -35.281 16.078 1 45.47 163 PRO A N 1
ATOM 1206 C CA . PRO A 1 163 ? 2.23 -35.875 16.969 1 45.47 163 PRO A CA 1
ATOM 1207 C C . PRO A 1 163 ? 0.962 -35.031 17.094 1 45.47 163 PRO A C 1
ATOM 1209 O O . PRO A 1 163 ? 1.013 -33.812 16.938 1 45.47 163 PRO A O 1
ATOM 1212 N N . PRO A 1 164 ? -0.195 -35.688 16.906 1 41.81 164 PRO A N 1
ATOM 1213 C CA . PRO A 1 164 ? -1.424 -34.938 17.188 1 41.81 164 PRO A CA 1
ATOM 1214 C C . PRO A 1 164 ? -1.296 -34 18.406 1 41.81 164 PRO A C 1
ATOM 1216 O O . PRO A 1 164 ? -0.561 -34.312 19.344 1 41.81 164 PRO A O 1
ATOM 1219 N N . ARG A 1 165 ? -1.48 -32.781 18.312 1 37.56 165 ARG A N 1
ATOM 1220 C CA . ARG A 1 165 ? -1.685 -32.031 19.547 1 37.56 165 ARG A CA 1
ATOM 1221 C C . ARG A 1 165 ? -2.604 -32.781 20.5 1 37.56 165 ARG A C 1
ATOM 1223 O O . ARG A 1 165 ? -3.65 -33.312 20.094 1 37.56 165 ARG A O 1
ATOM 1230 N N . ARG A 1 166 ? -2.021 -33.469 21.578 1 35.12 166 ARG A N 1
ATOM 1231 C CA . ARG A 1 166 ? -2.834 -33.938 22.703 1 35.12 166 ARG A CA 1
ATOM 1232 C C . ARG A 1 166 ? -3.936 -32.938 23.031 1 35.12 166 ARG A C 1
ATOM 1234 O O . ARG A 1 166 ? -3.658 -31.766 23.312 1 35.12 166 ARG A O 1
ATOM 1241 N N . GLY A 1 167 ? -5.133 -32.938 22.391 1 31.08 167 GLY A N 1
ATOM 1242 C CA . GLY A 1 167 ? -6.219 -32.25 23.094 1 31.08 167 GLY A CA 1
ATOM 1243 C C . GLY A 1 167 ? -6.094 -32.344 24.594 1 31.08 167 GLY A C 1
ATOM 1244 O O . GLY A 1 167 ? -5.609 -33.312 25.141 1 31.08 167 GLY A O 1
ATOM 1245 N N . PHE A 1 168 ? -5.902 -31.141 25.359 1 32.03 168 PHE A N 1
ATOM 1246 C CA . PHE A 1 168 ? -6.066 -31.188 26.797 1 32.03 168 PHE A CA 1
ATOM 1247 C C . PHE A 1 168 ? -7.238 -32.094 27.188 1 32.03 168 PHE A C 1
ATOM 1249 O O . PHE A 1 168 ? -8.367 -31.859 26.734 1 32.03 168 PHE A O 1
ATOM 1256 N N . GLN A 1 169 ? -7.043 -33.344 27.422 1 18.8 169 GLN A N 1
ATOM 1257 C CA . GLN A 1 169 ? -7.969 -33.906 28.406 1 18.8 169 GLN A CA 1
ATOM 1258 C C . GLN A 1 169 ? -7.879 -33.188 29.734 1 18.8 169 GLN A C 1
ATOM 1260 O O . GLN A 1 169 ? -6.785 -32.969 30.266 1 18.8 169 GLN A O 1
ATOM 1265 N N . MET B 1 1 ? -9.75 6.211 -13.086 1 30.06 1 MET B N 1
ATOM 1266 C CA . MET B 1 1 ? -8.695 5.797 -12.172 1 30.06 1 MET B CA 1
ATOM 1267 C C . MET B 1 1 ? -9.25 4.91 -11.062 1 30.06 1 MET B C 1
ATOM 1269 O O . MET B 1 1 ? -10.289 5.215 -10.484 1 30.06 1 MET B O 1
ATOM 1273 N N . ASN B 1 2 ? -9.289 3.666 -11.086 1 40.25 2 ASN B N 1
ATOM 1274 C CA . ASN B 1 2 ? -10.227 2.846 -10.328 1 40.25 2 ASN B CA 1
ATOM 1275 C C . ASN B 1 2 ? -9.883 2.828 -8.844 1 40.25 2 ASN B C 1
ATOM 1277 O O . ASN B 1 2 ? -8.758 3.158 -8.453 1 40.25 2 ASN B O 1
ATOM 1281 N N . ASP B 1 3 ? -10.805 2.951 -8.008 1 46.19 3 ASP B N 1
ATOM 1282 C CA . ASP B 1 3 ? -11 2.986 -6.559 1 46.19 3 ASP B CA 1
ATOM 1283 C C . ASP B 1 3 ? -10.07 1.999 -5.855 1 46.19 3 ASP B C 1
ATOM 1285 O O . ASP B 1 3 ? -10.031 1.948 -4.625 1 46.19 3 ASP B O 1
ATOM 1289 N N . ASP B 1 4 ? -9.242 1.338 -6.723 1 55.22 4 ASP B N 1
ATOM 1290 C CA . ASP B 1 4 ? -8.75 0.143 -6.047 1 55.22 4 ASP B CA 1
ATOM 1291 C C . ASP B 1 4 ? -7.324 0.351 -5.535 1 55.22 4 ASP B C 1
ATOM 1293 O O . ASP B 1 4 ? -6.781 -0.5 -4.824 1 55.22 4 ASP B O 1
ATOM 1297 N N . GLY B 1 5 ? -6.746 1.714 -5.711 1 66.44 5 GLY B N 1
ATOM 1298 C CA . GLY B 1 5 ? -5.422 1.928 -5.152 1 66.44 5 GLY B CA 1
ATOM 1299 C C . GLY B 1 5 ? -4.332 1.188 -5.898 1 66.44 5 GLY B C 1
ATOM 1300 O O . GLY B 1 5 ? -3.281 0.879 -5.332 1 66.44 5 GLY B O 1
ATOM 1301 N N . GLU B 1 6 ? -4.684 0.851 -7.172 1 75.5 6 GLU B N 1
ATOM 1302 C CA . GLU B 1 6 ? -3.713 0.132 -7.996 1 75.5 6 GLU B CA 1
ATOM 1303 C C . GLU B 1 6 ? -3.057 1.06 -9.016 1 75.5 6 GLU B C 1
ATOM 1305 O O . GLU B 1 6 ? -3.709 1.95 -9.562 1 75.5 6 GLU B O 1
ATOM 1310 N N . THR B 1 7 ? -1.743 0.913 -9.242 1 78.25 7 THR B N 1
ATOM 1311 C CA . THR B 1 7 ? -1.069 1.628 -10.32 1 78.25 7 THR B CA 1
ATOM 1312 C C . THR B 1 7 ? -1.577 1.158 -11.68 1 78.25 7 THR B C 1
ATOM 1314 O O . THR B 1 7 ? -2.131 0.063 -11.797 1 78.25 7 THR B O 1
ATOM 1317 N N . PRO B 1 8 ? -1.367 2.014 -12.648 1 78.69 8 PRO B N 1
ATOM 1318 C CA . PRO B 1 8 ? -1.878 1.652 -13.969 1 78.69 8 PRO B CA 1
ATOM 1319 C C . PRO B 1 8 ? -1.371 0.293 -14.445 1 78.69 8 PRO B C 1
ATOM 1321 O O . PRO B 1 8 ? -2.146 -0.508 -14.977 1 78.69 8 PRO B O 1
ATOM 1324 N N . ILE B 1 9 ? -0.137 -0.027 -14.242 1 86.25 9 ILE B N 1
ATOM 1325 C CA . ILE B 1 9 ? 0.404 -1.28 -14.758 1 86.25 9 ILE B CA 1
ATOM 1326 C C . ILE B 1 9 ? -0.175 -2.455 -13.969 1 86.25 9 ILE B C 1
ATOM 1328 O O . ILE B 1 9 ? -0.448 -3.516 -14.539 1 86.25 9 ILE B O 1
ATOM 1332 N N . ILE B 1 10 ? -0.354 -2.289 -12.711 1 88.5 10 ILE B N 1
ATOM 1333 C CA . ILE B 1 10 ? -0.963 -3.346 -11.914 1 88.5 10 ILE B CA 1
ATOM 1334 C C . ILE B 1 10 ? -2.406 -3.568 -12.359 1 88.5 10 ILE B C 1
ATOM 1336 O O . ILE B 1 10 ? -2.852 -4.711 -12.5 1 88.5 10 ILE B O 1
ATOM 1340 N N . ARG B 1 11 ? -3.096 -2.516 -12.594 1 84.38 11 ARG B N 1
ATOM 1341 C CA . ARG B 1 11 ? -4.465 -2.629 -13.078 1 84.38 11 ARG B CA 1
ATOM 1342 C C . ARG B 1 11 ? -4.508 -3.305 -14.445 1 84.38 11 ARG B C 1
ATOM 1344 O O . ARG B 1 11 ? -5.336 -4.188 -14.68 1 84.38 11 ARG B O 1
ATOM 1351 N N . ALA B 1 12 ? -3.697 -2.822 -15.32 1 91.19 12 ALA B N 1
ATOM 1352 C CA . ALA B 1 12 ? -3.611 -3.451 -16.625 1 91.19 12 ALA B CA 1
ATOM 1353 C C . ALA B 1 12 ? -3.328 -4.945 -16.516 1 91.19 12 ALA B C 1
ATOM 1355 O O . ALA B 1 12 ? -3.889 -5.754 -17.25 1 91.19 12 ALA B O 1
ATOM 1356 N N . SER B 1 13 ? -2.432 -5.348 -15.648 1 94.5 13 SER B N 1
ATOM 1357 C CA . SER B 1 13 ? -2.055 -6.738 -15.406 1 94.5 13 SER B CA 1
ATOM 1358 C C . SER B 1 13 ? -3.227 -7.543 -14.852 1 94.5 13 SER B C 1
ATOM 1360 O O . SER B 1 13 ? -3.443 -8.688 -15.258 1 94.5 13 SER B O 1
ATOM 1362 N N . ARG B 1 14 ? -3.965 -6.93 -13.945 1 92.62 14 ARG B N 1
ATOM 1363 C CA . ARG B 1 14 ? -5.121 -7.578 -13.336 1 92.62 14 ARG B CA 1
ATOM 1364 C C . ARG B 1 14 ? -6.152 -7.961 -14.391 1 92.62 14 ARG B C 1
ATOM 1366 O O . ARG B 1 14 ? -6.738 -9.047 -14.336 1 92.62 14 ARG B O 1
ATOM 1373 N N . TYR B 1 15 ? -6.289 -7.098 -15.359 1 93.94 15 TYR B N 1
ATOM 1374 C CA . TYR B 1 15 ? -7.355 -7.285 -16.328 1 93.94 15 TYR B CA 1
ATOM 1375 C C . TYR B 1 15 ? -6.82 -7.918 -17.609 1 93.94 15 TYR B C 1
ATOM 1377 O O . TYR B 1 15 ? -7.59 -8.266 -18.516 1 93.94 15 TYR B O 1
ATOM 1385 N N . GLY B 1 16 ? -5.586 -8.055 -17.703 1 95.75 16 GLY B N 1
ATOM 1386 C CA . GLY B 1 16 ? -4.996 -8.734 -18.844 1 95.75 16 GLY B CA 1
ATOM 1387 C C . GLY B 1 16 ? -4.898 -7.863 -20.078 1 95.75 16 GLY B C 1
ATOM 1388 O O . GLY B 1 16 ? -5.043 -8.344 -21.203 1 95.75 16 GLY B O 1
ATOM 1389 N N . ASN B 1 17 ? -4.797 -6.52 -19.906 1 95.62 17 ASN B N 1
ATOM 1390 C CA . ASN B 1 17 ? -4.62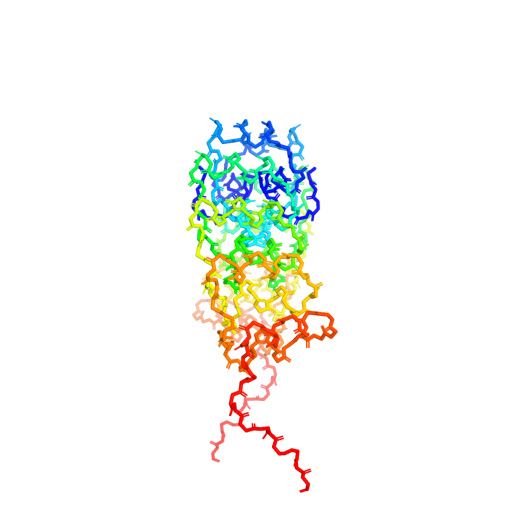5 -5.609 -21.031 1 95.62 17 ASN B CA 1
ATOM 1391 C C . ASN B 1 17 ? -3.154 -5.457 -21.406 1 95.62 17 ASN B C 1
ATOM 1393 O O . ASN B 1 17 ? -2.527 -4.445 -21.094 1 95.62 17 ASN B O 1
ATOM 1397 N N . VAL B 1 18 ? -2.727 -6.32 -22.203 1 97.06 18 VAL B N 1
ATOM 1398 C CA . VAL B 1 18 ? -1.31 -6.438 -22.531 1 97.06 18 VAL B CA 1
ATOM 1399 C C . VAL B 1 18 ? -0.842 -5.18 -23.266 1 97.06 18 VAL B C 1
ATOM 1401 O O . VAL B 1 18 ? 0.243 -4.66 -22.984 1 97.06 18 VAL B O 1
ATOM 1404 N N . ASP B 1 19 ? -1.657 -4.695 -24.156 1 95.06 19 ASP B N 1
ATOM 1405 C CA . ASP B 1 19 ? -1.277 -3.521 -24.938 1 95.06 19 ASP B CA 1
ATOM 1406 C C . ASP B 1 19 ? -1.077 -2.305 -24.031 1 95.06 19 ASP B C 1
ATOM 1408 O O . ASP B 1 19 ? -0.145 -1.524 -24.234 1 95.06 19 ASP B O 1
ATOM 1412 N N . VAL B 1 20 ? -1.945 -2.221 -23.156 1 90.81 20 VAL B N 1
ATOM 1413 C CA . VAL B 1 20 ? -1.828 -1.108 -22.203 1 90.81 20 VAL B CA 1
ATOM 1414 C C . VAL B 1 20 ? -0.559 -1.269 -21.375 1 90.81 20 VAL B C 1
ATOM 1416 O O . VAL B 1 20 ? 0.173 -0.301 -21.156 1 90.81 20 VAL B O 1
ATOM 1419 N N . ALA B 1 21 ? -0.275 -2.461 -20.891 1 93.12 21 ALA B N 1
ATOM 1420 C CA . ALA B 1 21 ? 0.938 -2.725 -20.125 1 93.12 21 ALA B CA 1
ATOM 1421 C C . ALA B 1 21 ? 2.188 -2.42 -20.938 1 93.12 21 ALA B C 1
ATOM 1423 O O . ALA B 1 21 ? 3.121 -1.781 -20.453 1 93.12 21 ALA B O 1
ATOM 1424 N N . LYS B 1 22 ? 2.166 -2.811 -22.188 1 94.38 22 LYS B N 1
ATOM 1425 C CA . LYS B 1 22 ? 3.289 -2.537 -23.078 1 94.38 22 LYS B CA 1
ATOM 1426 C C . LYS B 1 22 ? 3.541 -1.037 -23.188 1 94.38 22 LYS B C 1
ATOM 1428 O O . LYS B 1 22 ? 4.688 -0.586 -23.125 1 94.38 22 LYS B O 1
ATOM 1433 N N . TYR B 1 23 ? 2.533 -0.331 -23.453 1 87.69 23 TYR B N 1
ATOM 1434 C CA . TYR B 1 23 ? 2.643 1.118 -23.562 1 87.69 23 TYR B CA 1
ATOM 1435 C C . TYR B 1 23 ? 3.23 1.728 -22.297 1 87.69 23 TYR B C 1
ATOM 1437 O O . TYR B 1 23 ? 4.145 2.551 -22.375 1 87.69 23 TYR B O 1
ATOM 1445 N N . LEU B 1 24 ? 2.721 1.301 -21.141 1 84.56 24 LEU B N 1
ATOM 1446 C CA . LEU B 1 24 ? 3.18 1.831 -19.859 1 84.56 24 LEU B CA 1
ATOM 1447 C C . LEU B 1 24 ? 4.664 1.545 -19.656 1 84.56 24 LEU B C 1
ATOM 1449 O O . LEU B 1 24 ? 5.414 2.418 -19.219 1 84.56 24 LEU B O 1
ATOM 1453 N N . VAL B 1 25 ? 5.125 0.359 -20.016 1 87.88 25 VAL B N 1
ATOM 1454 C CA . VAL B 1 25 ? 6.527 -0.016 -19.891 1 87.88 25 VAL B CA 1
ATOM 1455 C C . VAL B 1 25 ? 7.371 0.821 -20.859 1 87.88 25 VAL B C 1
ATOM 1457 O O . VAL B 1 25 ? 8.461 1.272 -20.5 1 87.88 25 VAL B O 1
ATOM 1460 N N . SER B 1 26 ? 6.875 1.063 -21.984 1 87.81 26 SER B N 1
ATOM 1461 C CA . SER B 1 26 ? 7.602 1.829 -23 1 87.81 26 SER B CA 1
ATOM 1462 C C . SER B 1 26 ? 7.848 3.26 -22.531 1 87.81 26 SER B C 1
ATOM 1464 O O . SER B 1 26 ? 8.836 3.885 -22.922 1 87.81 26 SER B O 1
ATOM 1466 N N . ILE B 1 27 ? 7.016 3.707 -21.703 1 78 27 ILE B N 1
ATOM 1467 C CA . ILE B 1 27 ? 7.164 5.09 -21.266 1 78 27 ILE B CA 1
ATOM 1468 C C . ILE B 1 27 ? 7.82 5.125 -19.875 1 78 27 ILE B C 1
ATOM 1470 O O . ILE B 1 27 ? 7.801 6.156 -19.203 1 78 27 ILE B O 1
ATOM 1474 N N . GLY B 1 28 ? 8.211 3.934 -19.422 1 79.38 28 GLY B N 1
ATOM 1475 C CA . GLY B 1 28 ? 9.117 3.975 -18.281 1 79.38 28 GLY B CA 1
ATOM 1476 C C . GLY B 1 28 ? 8.539 3.332 -17.047 1 79.38 28 GLY B C 1
ATOM 1477 O O . GLY B 1 28 ? 9.164 3.344 -15.977 1 79.38 28 GLY B O 1
ATOM 1478 N N . SER B 1 29 ? 7.359 2.799 -17.203 1 80 29 SER B N 1
ATOM 1479 C CA . SER B 1 29 ? 6.82 2.105 -16.031 1 80 29 SER B CA 1
ATOM 1480 C C . SER B 1 29 ? 7.672 0.895 -15.672 1 80 29 SER B C 1
ATOM 1482 O O . SER B 1 29 ? 8.07 0.124 -16.547 1 80 29 SER B O 1
ATOM 1484 N N . LYS B 1 30 ? 7.863 0.681 -14.336 1 82.69 30 LYS B N 1
ATOM 1485 C CA . LYS B 1 30 ? 8.648 -0.464 -13.891 1 82.69 30 LYS B CA 1
ATOM 1486 C C . LYS B 1 30 ? 7.809 -1.737 -13.867 1 82.69 30 LYS B C 1
ATOM 1488 O O . LYS B 1 30 ? 6.695 -1.746 -13.344 1 82.69 30 LYS B O 1
ATOM 1493 N N . ILE B 1 31 ? 8.398 -2.693 -14.344 1 88 31 ILE B N 1
ATOM 1494 C CA . ILE B 1 31 ? 7.715 -3.957 -14.586 1 88 31 ILE B CA 1
ATOM 1495 C C . ILE B 1 31 ? 7.414 -4.641 -13.25 1 88 31 ILE B C 1
ATOM 1497 O O . ILE B 1 31 ? 6.406 -5.344 -13.117 1 88 31 ILE B O 1
ATOM 1501 N N . ASP B 1 32 ? 8.219 -4.5 -12.227 1 88.88 32 ASP B N 1
ATOM 1502 C CA . ASP B 1 32 ? 8.039 -5.137 -10.922 1 88.88 32 ASP B CA 1
ATOM 1503 C C . ASP B 1 32 ? 7.586 -4.125 -9.875 1 88.88 32 ASP B C 1
ATOM 1505 O O . ASP B 1 32 ? 7.902 -4.27 -8.688 1 88.88 32 ASP B O 1
ATOM 1509 N N . SER B 1 33 ? 6.824 -3.246 -10.359 1 78.94 33 SER B N 1
ATOM 1510 C CA . SER B 1 33 ? 6.418 -2.18 -9.453 1 78.94 33 SER B CA 1
ATOM 1511 C C . SER B 1 33 ? 5.352 -2.664 -8.477 1 78.94 33 SER B C 1
ATOM 1513 O O . SER B 1 33 ? 4.52 -3.506 -8.82 1 78.94 33 SER B O 1
ATOM 1515 N N . THR B 1 34 ? 5.488 -2.305 -7.176 1 79.75 34 THR B N 1
ATOM 1516 C CA . THR B 1 34 ? 4.438 -2.432 -6.176 1 79.75 34 THR B CA 1
ATOM 1517 C C . THR B 1 34 ? 3.977 -1.057 -5.699 1 79.75 34 THR B C 1
ATOM 1519 O O . THR B 1 34 ? 4.566 -0.038 -6.062 1 79.75 34 THR B O 1
ATOM 1522 N N . CYS B 1 35 ? 2.766 -1 -5.203 1 74.06 35 CYS B N 1
ATOM 1523 C CA . CYS B 1 35 ? 2.285 0.275 -4.684 1 74.06 35 CYS B CA 1
ATOM 1524 C C . CYS B 1 35 ? 1.861 0.142 -3.225 1 74.06 35 CYS B C 1
ATOM 1526 O O . CYS B 1 35 ? 0.96 -0.635 -2.904 1 74.06 35 CYS B O 1
ATOM 1528 N N . ASN B 1 36 ? 2.705 0.704 -2.404 1 74.31 36 ASN B N 1
ATOM 1529 C CA . ASN B 1 36 ? 2.432 0.61 -0.975 1 74.31 36 ASN B CA 1
ATOM 1530 C C . ASN B 1 36 ? 2.383 1.989 -0.322 1 74.31 36 ASN B C 1
ATOM 1532 O O . ASN B 1 36 ? 3.055 2.23 0.682 1 74.31 36 ASN B O 1
ATOM 1536 N N . SER B 1 37 ? 1.679 2.846 -0.953 1 76.19 37 SER B N 1
ATOM 1537 C CA . SER B 1 37 ? 1.508 4.145 -0.31 1 76.19 37 SER B CA 1
ATOM 1538 C C . SER B 1 37 ? 0.066 4.352 0.143 1 76.19 37 SER B C 1
ATOM 1540 O O . SER B 1 37 ? -0.846 4.414 -0.684 1 76.19 37 SER B O 1
ATOM 1542 N N . SER B 1 38 ? -0.118 4.5 1.362 1 81.62 38 SER B N 1
ATOM 1543 C CA . SER B 1 38 ? -1.444 4.777 1.905 1 81.62 38 SER B CA 1
ATOM 1544 C C . SER B 1 38 ? -1.733 6.273 1.917 1 81.62 38 SER B C 1
ATOM 1546 O O . SER B 1 38 ? -2.871 6.691 2.15 1 81.62 38 SER B O 1
ATOM 1548 N N . ASP B 1 39 ? -0.744 7.035 1.588 1 89.62 39 ASP B N 1
ATOM 1549 C CA . ASP B 1 39 ? -0.911 8.484 1.556 1 89.62 39 ASP B CA 1
ATOM 1550 C C . ASP B 1 39 ? -1.563 8.93 0.25 1 89.62 39 ASP B C 1
ATOM 1552 O O . ASP B 1 39 ? -1.261 8.391 -0.817 1 89.62 39 ASP B O 1
ATOM 1556 N N . THR B 1 40 ? -2.488 9.844 0.389 1 91.62 40 THR B N 1
ATOM 1557 C CA . THR B 1 40 ? -3.018 10.508 -0.796 1 91.62 40 THR B CA 1
ATOM 1558 C C . THR B 1 40 ? -2.006 11.508 -1.353 1 91.62 40 THR B C 1
ATOM 1560 O O . THR B 1 40 ? -1.04 11.859 -0.675 1 91.62 40 THR B O 1
ATOM 1563 N N . PRO B 1 41 ? -2.275 11.891 -2.6 1 93.12 41 PRO B N 1
ATOM 1564 C CA . PRO B 1 41 ? -1.422 12.953 -3.145 1 93.12 41 PRO B CA 1
ATOM 1565 C C . PRO B 1 41 ? -1.369 14.188 -2.248 1 93.12 41 PRO B C 1
ATOM 1567 O O . PRO B 1 41 ? -0.295 14.758 -2.039 1 93.12 41 PRO B O 1
ATOM 1570 N N . LEU B 1 42 ? -2.471 14.539 -1.667 1 97.5 42 LEU B N 1
ATOM 1571 C CA . LEU B 1 42 ? -2.527 15.719 -0.81 1 97.5 42 LEU B CA 1
ATOM 1572 C C . LEU B 1 42 ? -1.679 15.523 0.441 1 97.5 42 LEU B C 1
ATOM 1574 O O . LEU B 1 42 ? -0.939 16.422 0.841 1 97.5 42 LEU B O 1
ATOM 1578 N N . ILE B 1 43 ? -1.797 14.375 1.025 1 97.94 43 ILE B N 1
ATOM 1579 C CA . ILE B 1 43 ? -1.007 14.078 2.215 1 97.94 43 ILE B CA 1
ATOM 1580 C C . ILE B 1 43 ? 0.48 14.125 1.871 1 97.94 43 ILE B C 1
ATOM 1582 O O . ILE B 1 43 ? 1.271 14.75 2.584 1 97.94 43 ILE B O 1
ATOM 1586 N N . LYS B 1 44 ? 0.813 13.531 0.777 1 95.81 44 LYS B N 1
ATOM 1587 C CA . LYS B 1 44 ? 2.213 13.5 0.365 1 95.81 44 LYS B CA 1
ATOM 1588 C C . LYS B 1 44 ? 2.742 14.906 0.098 1 95.81 44 LYS B C 1
ATOM 1590 O O . LYS B 1 44 ? 3.83 15.266 0.556 1 95.81 44 LYS B O 1
ATOM 1595 N N . ALA B 1 45 ? 2.043 15.641 -0.613 1 98.12 45 ALA B N 1
ATOM 1596 C CA . ALA B 1 45 ? 2.445 17.016 -0.917 1 98.12 45 ALA B CA 1
ATOM 1597 C C . ALA B 1 45 ? 2.578 17.844 0.358 1 98.12 45 ALA B C 1
ATOM 1599 O O . ALA B 1 45 ? 3.52 18.625 0.502 1 98.12 45 ALA B O 1
ATOM 1600 N N . SER B 1 46 ? 1.668 17.719 1.225 1 98.81 46 SER B N 1
ATOM 1601 C CA . SER B 1 46 ? 1.649 18.469 2.471 1 98.81 46 SER B CA 1
ATOM 1602 C C . SER B 1 46 ? 2.838 18.109 3.355 1 98.81 46 SER B C 1
ATOM 1604 O O . SER B 1 46 ? 3.479 19 3.93 1 98.81 46 SER B O 1
ATOM 1606 N N . SER B 1 47 ? 3.055 16.844 3.441 1 98.44 47 SER B N 1
ATOM 1607 C CA . SER B 1 47 ? 4.172 16.359 4.25 1 98.44 47 SER B CA 1
ATOM 1608 C C . SER B 1 47 ? 5.492 16.953 3.777 1 98.44 47 SER B C 1
ATOM 1610 O O . SER B 1 47 ? 6.387 17.219 4.586 1 98.44 47 SER B O 1
ATOM 1612 N N . ASN B 1 48 ? 5.555 17.203 2.5 1 98.25 48 ASN B N 1
ATOM 1613 C CA . ASN B 1 48 ? 6.812 17.656 1.917 1 98.25 48 ASN B CA 1
ATOM 1614 C C . ASN B 1 48 ? 6.812 19.172 1.704 1 98.25 48 ASN B C 1
ATOM 1616 O O . ASN B 1 48 ? 7.746 19.703 1.11 1 98.25 48 ASN B O 1
ATOM 1620 N N . GLY B 1 49 ? 5.867 19.781 2.119 1 98.56 49 GLY B N 1
ATOM 1621 C CA . GLY B 1 49 ? 5.828 21.234 2.092 1 98.56 49 GLY B CA 1
ATOM 1622 C C . GLY B 1 49 ? 5.703 21.812 0.69 1 98.56 49 GLY B C 1
ATOM 1623 O O . GLY B 1 49 ? 6.238 22.875 0.398 1 98.56 49 GLY B O 1
ATOM 1624 N N . ARG B 1 50 ? 5.086 21.141 -0.163 1 98.5 50 ARG B N 1
ATOM 1625 C CA . ARG B 1 50 ? 4.93 21.578 -1.543 1 98.5 50 ARG B CA 1
ATOM 1626 C C . ARG B 1 50 ? 3.711 22.484 -1.689 1 98.5 50 ARG B C 1
ATOM 1628 O O . ARG B 1 50 ? 2.674 22.062 -2.201 1 98.5 50 ARG B O 1
ATOM 1635 N N . TYR B 1 51 ? 3.891 23.688 -1.39 1 98.81 51 TYR B N 1
ATOM 1636 C CA . TYR B 1 51 ? 2.799 24.641 -1.271 1 98.81 51 TYR B CA 1
ATOM 1637 C C . TYR B 1 51 ? 1.977 24.703 -2.553 1 98.81 51 TYR B C 1
ATOM 1639 O O . TYR B 1 51 ? 0.755 24.531 -2.523 1 98.81 51 TYR B O 1
ATOM 1647 N N . ASP B 1 52 ? 2.604 24.891 -3.67 1 98.69 52 ASP B N 1
ATOM 1648 C CA . ASP B 1 52 ? 1.891 25.031 -4.934 1 98.69 5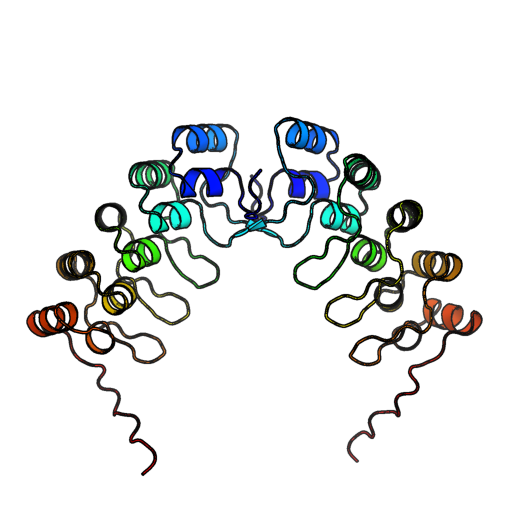2 ASP B CA 1
ATOM 1649 C C . ASP B 1 52 ? 1.117 23.766 -5.285 1 98.69 52 ASP B C 1
ATOM 1651 O O . ASP B 1 52 ? 0.008 23.844 -5.816 1 98.69 52 ASP B O 1
ATOM 1655 N N . MET B 1 53 ? 1.693 22.703 -4.988 1 98.44 53 MET B N 1
ATOM 1656 C CA . MET B 1 53 ? 1.021 21.422 -5.238 1 98.44 53 MET B CA 1
ATOM 1657 C C . MET B 1 53 ? -0.198 21.266 -4.336 1 98.44 53 MET B C 1
ATOM 1659 O O . MET B 1 53 ? -1.264 20.844 -4.793 1 98.44 53 MET B O 1
ATOM 1663 N N . VAL B 1 54 ? -0.053 21.578 -3.066 1 98.81 54 VAL B N 1
ATOM 1664 C CA . VAL B 1 54 ? -1.171 21.5 -2.133 1 98.81 54 VAL B CA 1
ATOM 1665 C C . VAL B 1 54 ? -2.307 22.406 -2.609 1 98.81 54 VAL B C 1
ATOM 1667 O O . VAL B 1 54 ? -3.465 21.984 -2.65 1 98.81 54 VAL B O 1
ATOM 1670 N N . ASN B 1 55 ? -1.942 23.578 -2.996 1 98.75 55 ASN B N 1
ATOM 1671 C CA . ASN B 1 55 ? -2.936 24.516 -3.5 1 98.75 55 ASN B CA 1
ATOM 1672 C C . ASN B 1 55 ? -3.658 23.969 -4.727 1 98.75 55 ASN B C 1
ATOM 1674 O O . ASN B 1 55 ? -4.883 24.031 -4.812 1 98.75 55 ASN B O 1
ATOM 1678 N N . TYR B 1 56 ? -2.979 23.516 -5.641 1 98.38 56 TYR B N 1
ATOM 1679 C CA . TYR B 1 56 ? -3.574 22.938 -6.84 1 98.38 56 TYR B CA 1
ATOM 1680 C C . TYR B 1 56 ? -4.504 21.781 -6.488 1 98.38 56 TYR B C 1
ATOM 1682 O O . TYR B 1 56 ? -5.648 21.734 -6.949 1 98.38 56 TYR B O 1
ATOM 1690 N N . LEU B 1 57 ? -4.012 20.797 -5.656 1 98 57 LEU B N 1
ATOM 1691 C CA . LEU B 1 57 ? -4.789 19.625 -5.316 1 98 57 LEU B CA 1
ATOM 1692 C C . LEU B 1 57 ? -6.094 20 -4.629 1 98 57 LEU B C 1
ATOM 1694 O O . LEU B 1 57 ? -7.148 19.453 -4.941 1 98 57 LEU B O 1
ATOM 1698 N N . LEU B 1 58 ? -6.023 20.969 -3.779 1 98.31 58 LEU B N 1
ATOM 1699 C CA . LEU B 1 58 ? -7.23 21.438 -3.107 1 98.31 58 LEU B CA 1
ATOM 1700 C C . LEU B 1 58 ? -8.188 22.078 -4.102 1 98.31 58 LEU B C 1
ATOM 1702 O O . LEU B 1 58 ? -9.398 21.859 -4.039 1 98.31 58 LEU B O 1
ATOM 1706 N N . SER B 1 59 ? -7.703 22.812 -5.016 1 97.44 59 SER B N 1
ATOM 1707 C CA . SER B 1 59 ? -8.531 23.484 -6.02 1 97.44 59 SER B CA 1
ATOM 1708 C C . SER B 1 59 ? -9.164 22.469 -6.969 1 97.44 59 SER B C 1
ATOM 1710 O O . SER B 1 59 ? -10.25 22.703 -7.492 1 97.44 59 SER B O 1
ATOM 1712 N N . ALA B 1 60 ? -8.516 21.438 -7.121 1 95.88 60 ALA B N 1
ATOM 1713 C CA . ALA B 1 60 ? -8.992 20.375 -8.016 1 95.88 60 ALA B CA 1
ATOM 1714 C C . ALA B 1 60 ? -9.969 19.453 -7.301 1 95.88 60 ALA B C 1
ATOM 1716 O O . ALA B 1 60 ? -10.461 18.484 -7.891 1 95.88 60 ALA B O 1
ATOM 1717 N N . GLY B 1 61 ? -10.148 19.641 -6.055 1 95.94 61 GLY B N 1
ATOM 1718 C CA . GLY B 1 61 ? -11.211 18.938 -5.363 1 95.94 61 GLY B CA 1
ATOM 1719 C C . GLY B 1 61 ? -10.695 17.828 -4.461 1 95.94 61 GLY B C 1
ATOM 1720 O O . GLY B 1 61 ? -11.461 16.953 -4.043 1 95.94 61 GLY B O 1
ATOM 1721 N N . ALA B 1 62 ? -9.43 17.828 -4.148 1 96.75 62 ALA B N 1
ATOM 1722 C CA . ALA B 1 62 ? -8.898 16.828 -3.223 1 96.75 62 ALA B CA 1
ATOM 1723 C C . ALA B 1 62 ? -9.586 16.922 -1.862 1 96.75 62 ALA B C 1
ATOM 1725 O O . ALA B 1 62 ? -9.852 18.016 -1.369 1 96.75 62 ALA B O 1
ATOM 1726 N N . ASN B 1 63 ? -9.852 15.75 -1.271 1 96.94 63 ASN B N 1
ATOM 1727 C CA . ASN B 1 63 ? -10.453 15.695 0.056 1 96.94 63 ASN B CA 1
ATOM 1728 C C . ASN B 1 63 ? -9.461 16.094 1.144 1 96.94 63 ASN B C 1
ATOM 1730 O O . ASN B 1 63 ? -8.578 15.32 1.497 1 96.94 63 ASN B O 1
ATOM 1734 N N . LYS B 1 64 ? -9.68 17.219 1.688 1 98.12 64 LYS B N 1
ATOM 1735 C CA . LYS B 1 64 ? -8.758 17.781 2.674 1 98.12 64 LYS B CA 1
ATOM 1736 C C . LYS B 1 64 ? -8.789 16.969 3.971 1 98.12 64 LYS B C 1
ATOM 1738 O O . LYS B 1 64 ? -7.887 17.094 4.805 1 98.12 64 LYS B O 1
ATOM 1743 N N . GLU B 1 65 ? -9.82 16.109 4.137 1 98.19 65 GLU B N 1
ATOM 1744 C CA . GLU B 1 65 ? -9.953 15.328 5.359 1 98.19 65 GLU B CA 1
ATOM 1745 C C . GLU B 1 65 ? -9.57 13.867 5.125 1 98.19 65 GLU B C 1
ATOM 1747 O O . GLU B 1 65 ? -9.773 13.016 5.992 1 98.19 65 GLU B O 1
ATOM 1752 N N . ALA B 1 66 ? -9.047 13.594 3.92 1 95.88 66 ALA B N 1
ATOM 1753 C CA . ALA B 1 66 ? -8.648 12.219 3.639 1 95.88 66 ALA B CA 1
ATOM 1754 C C . ALA B 1 66 ? -7.617 11.727 4.652 1 95.88 66 ALA B C 1
ATOM 1756 O O . ALA B 1 66 ? -6.715 12.477 5.039 1 95.88 66 ALA B O 1
ATOM 1757 N N . LYS B 1 67 ? -7.738 10.438 5.066 1 95.69 67 LYS B N 1
ATOM 1758 C CA . LYS B 1 67 ? -6.832 9.844 6.043 1 95.69 67 LYS B CA 1
ATOM 1759 C C . LYS B 1 67 ? -6.051 8.68 5.434 1 95.69 67 LYS B C 1
ATOM 1761 O O . LYS B 1 67 ? -6.582 7.934 4.609 1 95.69 67 LYS B O 1
ATOM 1766 N N . ASN B 1 68 ? -4.824 8.633 5.785 1 91.44 68 ASN B N 1
ATOM 1767 C CA . ASN B 1 68 ? -4.062 7.441 5.422 1 91.44 68 ASN B CA 1
ATOM 1768 C C . ASN B 1 68 ? -4.344 6.281 6.375 1 91.44 68 ASN B C 1
ATOM 1770 O O . ASN B 1 68 ? -5.285 6.344 7.172 1 91.44 68 ASN B O 1
ATOM 1774 N N . ARG B 1 69 ? -3.531 5.258 6.25 1 88.81 69 ARG B N 1
ATOM 1775 C CA . ARG B 1 69 ? -3.814 4.039 7 1 88.81 69 ARG B CA 1
ATOM 1776 C C . ARG B 1 69 ? -3.633 4.262 8.5 1 88.81 69 ARG B C 1
ATOM 1778 O O . ARG B 1 69 ? -4.113 3.473 9.312 1 88.81 69 ARG B O 1
ATOM 1785 N N . PHE B 1 70 ? -3.014 5.289 8.922 1 93.69 70 PHE B N 1
ATOM 1786 C CA . PHE B 1 70 ? -2.766 5.598 10.32 1 93.69 70 PHE B CA 1
ATOM 1787 C C . PHE B 1 70 ? -3.764 6.633 10.828 1 93.69 70 PHE B C 1
ATOM 1789 O O . PHE B 1 70 ? -3.699 7.043 11.992 1 93.69 70 PHE B O 1
ATOM 1796 N N . GLY B 1 71 ? -4.613 7.047 9.914 1 96.75 71 GLY B N 1
ATOM 1797 C CA . GLY B 1 71 ? -5.594 8.047 10.289 1 96.75 71 GLY B CA 1
ATOM 1798 C C . GLY B 1 71 ? -5.074 9.469 10.164 1 96.75 71 GLY B C 1
ATOM 1799 O O . GLY B 1 71 ? -5.723 10.414 10.617 1 96.75 71 GLY B O 1
ATOM 1800 N N . ASP B 1 72 ? -3.926 9.602 9.57 1 97.62 72 ASP B N 1
ATOM 1801 C CA . ASP B 1 72 ? -3.324 10.93 9.469 1 97.62 72 ASP B CA 1
ATOM 1802 C C . ASP B 1 72 ? -3.914 11.703 8.289 1 97.62 72 ASP B C 1
ATOM 1804 O O . ASP B 1 72 ? -4.191 11.133 7.238 1 97.62 72 ASP B O 1
ATOM 1808 N N . THR B 1 73 ? -4.035 12.945 8.531 1 98.31 73 THR B N 1
ATOM 1809 C CA . THR B 1 73 ? -4.504 13.844 7.473 1 98.31 73 THR B CA 1
ATOM 1810 C C . THR B 1 73 ? -3.344 14.656 6.906 1 98.31 73 THR B C 1
ATOM 1812 O O . THR B 1 73 ? -2.225 14.594 7.418 1 98.31 73 THR B O 1
ATOM 1815 N N . ALA B 1 74 ? -3.676 15.383 5.84 1 98.69 74 ALA B N 1
ATOM 1816 C CA . ALA B 1 74 ? -2.699 16.297 5.258 1 98.69 74 ALA B CA 1
ATOM 1817 C C . ALA B 1 74 ? -2.234 17.328 6.281 1 98.69 74 ALA B C 1
ATOM 1819 O O . ALA B 1 74 ? -1.037 17.594 6.414 1 98.69 74 ALA B O 1
ATOM 1820 N N . LEU B 1 75 ? -3.146 17.859 7.051 1 98.94 75 LEU B N 1
ATOM 1821 C CA . LEU B 1 75 ? -2.812 18.859 8.055 1 98.94 75 LEU B CA 1
ATOM 1822 C C . LEU B 1 75 ? -1.896 18.281 9.125 1 98.94 75 LEU B C 1
ATOM 1824 O O . LEU B 1 75 ? -0.949 18.938 9.562 1 98.94 75 LEU B O 1
ATOM 1828 N N . TYR B 1 76 ? -2.191 17.047 9.492 1 98.81 76 TYR B N 1
ATOM 1829 C CA . TYR B 1 76 ? -1.366 16.375 10.484 1 98.81 76 TYR B CA 1
ATOM 1830 C C . TYR B 1 76 ? 0.093 16.328 10.047 1 98.81 76 TYR B C 1
ATOM 1832 O O . TYR B 1 76 ? 0.987 16.719 10.805 1 98.81 76 TYR B O 1
ATOM 1840 N N . TRP B 1 77 ? 0.246 15.938 8.852 1 98.81 77 TRP B N 1
ATOM 1841 C CA . TRP B 1 77 ? 1.62 15.766 8.391 1 98.81 77 TRP B CA 1
ATOM 1842 C C . TRP B 1 77 ? 2.273 17.109 8.109 1 98.81 77 TRP B C 1
ATOM 1844 O O . TRP B 1 77 ? 3.475 17.281 8.32 1 98.81 77 TRP B O 1
ATOM 1854 N N . ALA B 1 78 ? 1.602 18.047 7.602 1 98.88 78 ALA B N 1
ATOM 1855 C CA . ALA B 1 78 ? 2.158 19.391 7.445 1 98.88 78 ALA B CA 1
ATOM 1856 C C . ALA B 1 78 ? 2.633 19.938 8.789 1 98.88 78 ALA B C 1
ATOM 1858 O O . ALA B 1 78 ? 3.713 20.531 8.875 1 98.88 78 ALA B O 1
ATOM 1859 N N . ALA B 1 79 ? 1.854 19.75 9.797 1 98.88 79 ALA B N 1
ATOM 1860 C CA . ALA B 1 79 ? 2.189 20.203 11.148 1 98.88 79 ALA B CA 1
ATOM 1861 C C . ALA B 1 79 ? 3.383 19.438 11.703 1 98.88 79 ALA B C 1
ATOM 1863 O O . ALA B 1 79 ? 4.301 20.016 12.273 1 98.88 79 ALA B O 1
ATOM 1864 N N . ALA B 1 80 ? 3.297 18.141 11.5 1 98.81 80 ALA B N 1
ATOM 1865 C CA . ALA B 1 80 ? 4.355 17.266 11.992 1 98.81 80 ALA B CA 1
ATOM 1866 C C . ALA B 1 80 ? 5.719 17.688 11.453 1 98.81 80 ALA B C 1
ATOM 1868 O O . ALA B 1 80 ? 6.73 17.578 12.148 1 98.81 80 ALA B O 1
ATOM 1869 N N . ASN B 1 81 ? 5.668 18.203 10.219 1 98.81 81 ASN B N 1
ATOM 1870 C CA . ASN B 1 81 ? 6.934 18.516 9.562 1 98.81 81 ASN B CA 1
ATOM 1871 C C . ASN B 1 81 ? 7.211 20.016 9.539 1 98.81 81 ASN B C 1
ATOM 1873 O O . ASN B 1 81 ? 8.133 20.469 8.859 1 98.81 81 ASN B O 1
ATOM 1877 N N . GLY B 1 82 ? 6.469 20.688 10.203 1 98.75 82 GLY B N 1
ATOM 1878 C CA . GLY B 1 82 ? 6.723 22.109 10.406 1 98.75 82 GLY B CA 1
ATOM 1879 C C . GLY B 1 82 ? 6.555 22.938 9.141 1 98.75 82 GLY B C 1
ATOM 1880 O O . GLY B 1 82 ? 7.281 23.906 8.922 1 98.75 82 GLY B O 1
ATOM 1881 N N . LYS B 1 83 ? 5.73 22.547 8.281 1 98.81 83 LYS B N 1
ATOM 1882 C CA . LYS B 1 83 ? 5.496 23.266 7.027 1 98.81 83 LYS B CA 1
ATOM 1883 C C . LYS B 1 83 ? 4.438 24.344 7.207 1 98.81 83 LYS B C 1
ATOM 1885 O O . LYS B 1 83 ? 3.316 24.219 6.707 1 98.81 83 LYS B O 1
ATOM 1890 N N . LEU B 1 84 ? 4.859 25.422 7.777 1 98.88 84 LEU B N 1
ATOM 1891 C CA . LEU B 1 84 ? 3.947 26.453 8.25 1 98.88 84 LEU B CA 1
ATOM 1892 C C . LEU B 1 84 ? 3.074 26.984 7.113 1 98.88 84 LEU B C 1
ATOM 1894 O O . LEU B 1 84 ? 1.86 27.125 7.273 1 98.88 84 LEU B O 1
ATOM 1898 N N . ASP B 1 85 ? 3.645 27.297 5.984 1 98.88 85 ASP B N 1
ATOM 1899 C CA . ASP B 1 85 ? 2.873 27.859 4.879 1 98.88 85 ASP B CA 1
ATOM 1900 C C . ASP B 1 85 ? 1.793 26.875 4.414 1 98.88 85 ASP B C 1
ATOM 1902 O O . ASP B 1 85 ? 0.685 27.297 4.066 1 98.88 85 ASP B O 1
ATOM 1906 N N . VAL B 1 86 ? 2.096 25.656 4.43 1 98.94 86 VAL B N 1
ATOM 1907 C CA . VAL B 1 86 ? 1.137 24.625 4.027 1 98.94 86 VAL B CA 1
ATOM 1908 C C . VAL B 1 86 ? 0.068 24.469 5.105 1 98.94 86 VAL B C 1
ATOM 1910 O O . VAL B 1 86 ? -1.114 24.297 4.797 1 98.94 86 VAL B O 1
ATOM 1913 N N . VAL B 1 87 ? 0.47 24.516 6.379 1 98.94 87 VAL B N 1
ATOM 1914 C CA . VAL B 1 87 ? -0.483 24.469 7.484 1 98.94 87 VAL B CA 1
ATOM 1915 C C . VAL B 1 87 ? -1.5 25.594 7.336 1 98.94 87 VAL B C 1
ATOM 1917 O O . VAL B 1 87 ? -2.709 25.359 7.406 1 98.94 87 VAL B O 1
ATOM 1920 N N . LYS B 1 88 ? -1.019 26.75 7.062 1 98.88 88 LYS B N 1
ATOM 1921 C CA . LYS B 1 88 ? -1.89 27.906 6.887 1 98.88 88 LYS B CA 1
ATOM 1922 C C . LYS B 1 88 ? -2.861 27.703 5.727 1 98.88 88 LYS B C 1
ATOM 1924 O O . LYS B 1 88 ? -4.055 27.984 5.852 1 98.88 88 LYS B O 1
ATOM 1929 N N . LEU B 1 89 ? -2.334 27.25 4.715 1 98.88 89 LEU B N 1
ATOM 1930 C CA . LEU B 1 89 ? -3.148 27.016 3.529 1 98.88 89 LEU B CA 1
ATOM 1931 C C . LEU B 1 89 ? -4.262 26.016 3.822 1 98.88 89 LEU B C 1
ATOM 1933 O O . LEU B 1 89 ? -5.422 26.25 3.48 1 98.88 89 LEU B O 1
ATOM 1937 N N . LEU B 1 90 ? -3.914 24.891 4.395 1 98.88 90 LEU B N 1
ATOM 1938 C CA . LEU B 1 90 ? -4.887 23.844 4.699 1 98.88 90 LEU B CA 1
ATOM 1939 C C . LEU B 1 90 ? -5.961 24.359 5.645 1 98.88 90 LEU B C 1
ATOM 1941 O O . LEU B 1 90 ? -7.152 24.125 5.426 1 98.88 90 LEU B O 1
ATOM 1945 N N . VAL B 1 91 ? -5.598 25.094 6.676 1 98.81 91 VAL B N 1
ATOM 1946 C CA . VAL B 1 91 ? -6.539 25.656 7.637 1 98.81 91 VAL B CA 1
ATOM 1947 C C . VAL B 1 91 ? -7.453 26.656 6.941 1 98.81 91 VAL B C 1
ATOM 1949 O O . VAL B 1 91 ? -8.664 26.656 7.148 1 98.81 91 VAL B O 1
ATOM 1952 N N . ASN B 1 92 ? -6.883 27.484 6.102 1 98.31 92 ASN B N 1
ATOM 1953 C CA . ASN B 1 92 ? -7.652 28.469 5.359 1 98.31 92 ASN B CA 1
ATOM 1954 C C . ASN B 1 92 ? -8.664 27.812 4.426 1 98.31 92 ASN B C 1
ATOM 1956 O O . ASN B 1 92 ? -9.742 28.375 4.18 1 98.31 92 ASN B O 1
ATOM 1960 N N . LYS B 1 93 ? -8.367 26.672 3.951 1 98.19 93 LYS B N 1
ATOM 1961 C CA . LYS B 1 93 ? -9.25 25.953 3.049 1 98.19 93 LYS B CA 1
ATOM 1962 C C . LYS B 1 93 ? -10.258 25.109 3.83 1 98.19 93 LYS B C 1
ATOM 1964 O O . LYS B 1 93 ? -11.039 24.359 3.238 1 98.19 93 LYS B O 1
ATOM 1969 N N . GLY B 1 94 ? -10.172 25.188 5.125 1 98.06 94 GLY B N 1
ATOM 1970 C CA . GLY B 1 94 ? -11.227 24.625 5.949 1 98.06 94 GLY B CA 1
ATOM 1971 C C . GLY B 1 94 ? -10.867 23.266 6.523 1 98.06 94 GLY B C 1
ATOM 1972 O O . GLY B 1 94 ? -11.75 22.516 6.945 1 98.06 94 GLY B O 1
ATOM 1973 N N . ALA B 1 95 ? -9.594 22.875 6.508 1 98.62 95 ALA B N 1
ATOM 1974 C CA . ALA B 1 95 ? -9.195 21.609 7.129 1 98.62 95 ALA B CA 1
ATOM 1975 C C . ALA B 1 95 ? -9.516 21.609 8.617 1 98.62 95 ALA B C 1
ATOM 1977 O O . ALA B 1 95 ? -9.367 22.641 9.289 1 98.62 95 ALA B O 1
ATOM 1978 N N . ASN B 1 96 ? -9.891 20.469 9.125 1 98.56 96 ASN B N 1
ATOM 1979 C CA . ASN B 1 96 ? -10.18 20.312 10.547 1 98.56 96 ASN B CA 1
ATOM 1980 C C . ASN B 1 96 ? -8.914 20.359 11.383 1 98.56 96 ASN B C 1
ATOM 1982 O O . ASN B 1 96 ? -8.133 19.406 11.398 1 98.56 96 ASN B O 1
ATOM 1986 N N . LYS B 1 97 ? -8.742 21.375 12.109 1 98.56 97 LYS B N 1
ATOM 1987 C CA . LYS B 1 97 ? -7.527 21.625 12.891 1 98.56 97 LYS B CA 1
ATOM 1988 C C . LYS B 1 97 ? -7.387 20.625 14.031 1 98.56 97 LYS B C 1
ATOM 1990 O O . LYS B 1 97 ? -6.293 20.438 14.562 1 98.56 97 LYS B O 1
ATOM 1995 N N . ASP B 1 98 ? -8.539 20.016 14.383 1 98.5 98 ASP B N 1
ATOM 1996 C CA . ASP B 1 98 ? -8.523 19.125 15.547 1 98.5 98 ASP B CA 1
ATOM 1997 C C . ASP B 1 98 ? -8.758 17.672 15.133 1 98.5 98 ASP B C 1
ATOM 1999 O O . ASP B 1 98 ? -9.258 16.875 15.922 1 98.5 98 ASP B O 1
ATOM 2003 N N . SER B 1 99 ? -8.477 17.375 13.898 1 98.38 99 SER B N 1
ATOM 2004 C CA . SER B 1 99 ? -8.609 16 13.438 1 98.38 99 SER B CA 1
ATOM 2005 C C . SER B 1 99 ? -7.715 15.055 14.242 1 98.38 99 SER B C 1
ATOM 2007 O O . SER B 1 99 ? -6.566 15.391 14.539 1 98.38 99 SER B O 1
ATOM 2009 N N . LYS B 1 100 ? -8.234 13.875 14.586 1 98.31 100 LYS B N 1
ATOM 2010 C CA . LYS B 1 100 ? -7.477 12.891 15.344 1 98.31 100 LYS B CA 1
ATOM 2011 C C . LYS B 1 100 ? -7.129 11.68 14.484 1 98.31 100 LYS B C 1
ATOM 2013 O O . LYS B 1 100 ? -7.969 11.188 13.727 1 98.31 100 LYS B O 1
ATOM 2018 N N . ASN B 1 101 ? -5.91 11.266 14.57 1 98.19 101 ASN B N 1
ATOM 2019 C CA . ASN B 1 101 ? -5.551 10.016 13.914 1 98.19 101 ASN B CA 1
ATOM 2020 C C . ASN B 1 101 ? -5.945 8.805 14.758 1 98.19 101 ASN B C 1
ATOM 2022 O O . ASN B 1 101 ? -6.723 8.93 15.703 1 98.19 101 ASN B O 1
ATOM 2026 N N . LEU B 1 102 ? -5.426 7.719 14.398 1 97.69 102 LEU B N 1
ATOM 2027 C CA . LEU B 1 102 ? -5.867 6.5 15.062 1 97.69 102 LEU B CA 1
ATOM 2028 C C . LEU B 1 102 ? -5.406 6.473 16.516 1 97.69 102 LEU B C 1
ATOM 2030 O O . LEU B 1 102 ? -6.012 5.793 17.359 1 97.69 102 LEU B O 1
ATOM 2034 N N . LYS B 1 103 ? -4.383 7.164 16.859 1 97.38 103 LYS B N 1
ATOM 2035 C CA . LYS B 1 103 ? -3.865 7.242 18.219 1 97.38 103 LYS B CA 1
ATOM 2036 C C . LYS B 1 103 ? -4.469 8.43 18.969 1 97.38 103 LYS B C 1
ATOM 2038 O O . LYS B 1 103 ? -4.082 8.711 20.094 1 97.38 103 LYS B O 1
ATOM 2043 N N . GLY B 1 104 ? -5.32 9.172 18.297 1 98 104 GLY B N 1
ATOM 2044 C CA . GLY B 1 104 ? -5.949 10.328 18.906 1 98 104 GLY B CA 1
ATOM 2045 C C . GLY B 1 104 ? -5.086 11.578 18.844 1 98 104 GLY B C 1
ATOM 2046 O O . GLY B 1 104 ? -5.363 12.562 19.531 1 98 104 GLY B O 1
ATOM 2047 N N . LYS B 1 105 ? -4.059 11.5 18.125 1 98.12 105 LYS B N 1
ATOM 2048 C CA . LYS B 1 105 ? -3.17 12.656 18.031 1 98.12 105 LYS B CA 1
ATOM 2049 C C . LYS B 1 105 ? -3.707 13.688 17.047 1 98.12 105 LYS B C 1
ATOM 2051 O O . LYS B 1 105 ? -4.16 13.336 15.961 1 98.12 105 LYS B O 1
ATOM 2056 N N . THR B 1 106 ? -3.678 14.875 17.531 1 98.62 106 THR B N 1
ATOM 2057 C CA . THR B 1 106 ? -4.086 15.992 16.688 1 98.62 106 THR B CA 1
ATOM 2058 C C . THR B 1 106 ? -2.871 16.656 16.047 1 98.62 106 THR B C 1
ATOM 2060 O O . THR B 1 106 ? -1.733 16.406 16.453 1 98.62 106 THR B O 1
ATOM 2063 N N . PRO B 1 107 ? -3.127 17.562 15.008 1 98.88 107 PRO B N 1
ATOM 2064 C CA . PRO B 1 107 ? -2.016 18.328 14.43 1 98.88 107 PRO B CA 1
ATOM 2065 C C . P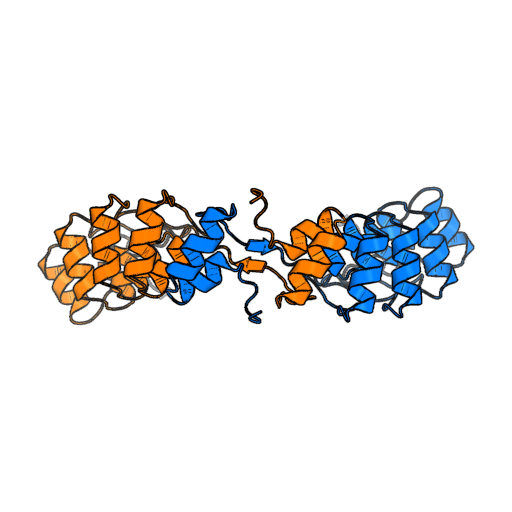RO B 1 107 ? -1.239 19.125 15.484 1 98.88 107 PRO B C 1
ATOM 2067 O O . PRO B 1 107 ? -0.008 19.172 15.43 1 98.88 107 PRO B O 1
ATOM 2070 N N . LEU B 1 108 ? -1.889 19.656 16.453 1 98.81 108 LEU B N 1
ATOM 2071 C CA . LEU B 1 108 ? -1.229 20.453 17.484 1 98.81 108 LEU B CA 1
ATOM 2072 C C . LEU B 1 108 ? -0.326 19.578 18.344 1 98.81 108 LEU B C 1
ATOM 2074 O O . LEU B 1 108 ? 0.792 19.969 18.672 1 98.81 108 LEU B O 1
ATOM 2078 N N . ILE B 1 109 ? -0.805 18.359 18.688 1 98.56 109 ILE B N 1
ATOM 2079 C CA . ILE B 1 109 ? -0.025 17.469 19.531 1 98.56 109 ILE B CA 1
ATOM 2080 C C . ILE B 1 109 ? 1.281 17.094 18.828 1 98.56 109 ILE B C 1
ATOM 2082 O O . ILE B 1 109 ? 2.359 17.188 19.422 1 98.56 109 ILE B O 1
ATOM 2086 N N . ILE B 1 110 ? 1.173 16.688 17.547 1 98.75 110 ILE B N 1
ATOM 2087 C CA . ILE B 1 110 ? 2.375 16.25 16.859 1 98.75 110 ILE B CA 1
ATOM 2088 C C . ILE B 1 110 ? 3.299 17.438 16.609 1 98.75 110 ILE B C 1
ATOM 2090 O O . ILE B 1 110 ? 4.523 17.297 16.641 1 98.75 110 ILE B O 1
ATOM 2094 N N . ALA B 1 111 ? 2.777 18.609 16.344 1 98.75 111 ALA B N 1
ATOM 2095 C CA . ALA B 1 111 ? 3.602 19.797 16.188 1 98.75 111 ALA B CA 1
ATOM 2096 C C . ALA B 1 111 ? 4.359 20.109 17.469 1 98.75 111 ALA B C 1
ATOM 2098 O O . ALA B 1 111 ? 5.523 20.516 17.422 1 98.75 111 ALA B O 1
ATOM 2099 N N . ALA B 1 112 ? 3.713 19.953 18.578 1 98.56 112 ALA B N 1
ATOM 2100 C CA . ALA B 1 112 ? 4.328 20.188 19.891 1 98.56 112 ALA B CA 1
ATOM 2101 C C . ALA B 1 112 ? 5.453 19.188 20.156 1 98.56 112 ALA B C 1
ATOM 2103 O O . ALA B 1 112 ? 6.543 19.578 20.578 1 98.56 112 ALA B O 1
ATOM 2104 N N . ALA B 1 113 ? 5.109 17.984 19.875 1 98.06 113 ALA B N 1
ATOM 2105 C CA . ALA B 1 113 ? 6.102 16.938 20.078 1 98.06 113 ALA B CA 1
ATOM 2106 C C . ALA B 1 113 ? 7.355 17.188 19.25 1 98.06 113 ALA B C 1
ATOM 2108 O O . ALA B 1 113 ? 8.469 16.859 19.672 1 98.06 113 ALA B O 1
ATOM 2109 N N . ASN B 1 114 ? 7.172 17.797 18.094 1 98.44 114 ASN B N 1
ATOM 2110 C CA . ASN B 1 114 ? 8.281 17.969 17.172 1 98.44 114 ASN B CA 1
ATOM 2111 C C . ASN B 1 114 ? 8.859 19.375 17.25 1 98.44 114 ASN B C 1
ATOM 2113 O O . ASN B 1 114 ? 9.68 19.766 16.422 1 98.44 114 ASN B O 1
ATOM 2117 N N . ASN B 1 115 ? 8.445 20.109 18.156 1 97.88 115 ASN B N 1
ATOM 2118 C CA . ASN B 1 115 ? 8.992 21.406 18.516 1 97.88 115 ASN B CA 1
ATOM 2119 C C . ASN B 1 115 ? 8.898 22.406 17.359 1 97.88 115 ASN B C 1
ATOM 2121 O O . ASN B 1 115 ? 9.875 23.094 17.047 1 97.88 115 ASN B O 1
ATOM 2125 N N . HIS B 1 116 ? 7.789 22.469 16.703 1 98.38 116 HIS B N 1
ATOM 2126 C CA . HIS B 1 116 ? 7.523 23.453 15.656 1 98.38 116 HIS B CA 1
ATOM 2127 C C . HIS B 1 116 ? 6.754 24.641 16.203 1 98.38 116 HIS B C 1
ATOM 2129 O O . HIS B 1 116 ? 5.551 24.781 15.961 1 98.38 116 HIS B O 1
ATOM 2135 N N . LEU B 1 117 ? 7.461 25.516 16.797 1 98.75 117 LEU B N 1
ATOM 2136 C CA . LEU B 1 117 ? 6.871 26.609 17.562 1 98.75 117 LEU B CA 1
ATOM 2137 C C . LEU B 1 117 ? 6.008 27.484 16.672 1 98.75 117 LEU B C 1
ATOM 2139 O O . LEU B 1 117 ? 4.902 27.875 17.062 1 98.75 117 LEU B O 1
ATOM 2143 N N . ASP B 1 118 ? 6.488 27.812 15.516 1 98.75 118 ASP B N 1
ATOM 2144 C CA . ASP B 1 118 ? 5.727 28.688 14.633 1 98.75 118 ASP B CA 1
ATOM 2145 C C . ASP B 1 118 ? 4.398 28.047 14.234 1 98.75 118 ASP B C 1
ATOM 2147 O O . ASP B 1 118 ? 3.371 28.734 14.156 1 98.75 118 ASP B O 1
ATOM 2151 N N . VAL B 1 119 ? 4.402 26.812 13.969 1 98.88 119 VAL B N 1
ATOM 2152 C CA . VAL B 1 119 ? 3.191 26.078 13.617 1 98.88 119 VAL B CA 1
ATOM 2153 C C . VAL B 1 119 ? 2.236 26.047 14.812 1 98.88 119 VAL B C 1
ATOM 2155 O O . VAL B 1 119 ? 1.03 26.25 14.648 1 98.88 119 VAL B O 1
ATOM 2158 N N . ILE B 1 120 ? 2.779 25.844 15.945 1 98.81 120 ILE B N 1
ATOM 2159 C CA . ILE B 1 120 ? 1.998 25.766 17.172 1 98.81 120 ILE B CA 1
ATOM 2160 C C . ILE B 1 120 ? 1.314 27.109 17.438 1 98.81 120 ILE B C 1
ATOM 2162 O O . ILE B 1 120 ? 0.115 27.156 17.734 1 98.81 120 ILE B O 1
ATOM 2166 N N . LYS B 1 121 ? 2.084 28.141 17.312 1 98.75 121 LYS B N 1
ATOM 2167 C CA . LYS B 1 121 ? 1.523 29.469 17.5 1 98.75 121 LYS B CA 1
ATOM 2168 C C . LYS B 1 121 ? 0.357 29.719 16.547 1 98.75 121 LYS B C 1
ATOM 2170 O O . LYS B 1 121 ? -0.687 30.234 16.953 1 98.75 121 LYS B O 1
ATOM 2175 N N . TYR B 1 122 ? 0.55 29.359 15.406 1 98.88 122 TYR B N 1
ATOM 2176 C CA . TYR B 1 122 ? -0.496 29.578 14.414 1 98.88 122 TYR B CA 1
ATOM 2177 C C . TYR B 1 122 ? -1.731 28.75 14.734 1 98.88 122 TYR B C 1
ATOM 2179 O O . TYR B 1 122 ? -2.855 29.25 14.695 1 98.88 122 TYR B O 1
ATOM 2187 N N . LEU B 1 123 ? -1.563 27.438 14.977 1 98.81 123 LEU B N 1
ATOM 2188 C CA . LEU B 1 123 ? -2.691 26.547 15.234 1 98.81 123 LEU B CA 1
ATOM 2189 C C . LEU B 1 123 ? -3.471 27 16.469 1 98.81 123 LEU B C 1
ATOM 2191 O O . LEU B 1 123 ? -4.703 27.047 16.453 1 98.81 123 LEU B O 1
ATOM 2195 N N . VAL B 1 124 ? -2.777 27.359 17.5 1 98.56 124 VAL B N 1
ATOM 2196 C CA . VAL B 1 124 ? -3.428 27.875 18.703 1 98.56 124 VAL B CA 1
ATOM 2197 C C . VAL B 1 124 ? -4.176 29.156 18.375 1 98.56 124 VAL B C 1
ATOM 2199 O O . VAL B 1 124 ? -5.34 29.328 18.766 1 98.56 124 VAL B O 1
ATOM 2202 N N . GLY B 1 125 ? -3.512 30.031 17.656 1 98.19 125 GLY B N 1
ATOM 2203 C CA . GLY B 1 125 ? -4.121 31.297 17.266 1 98.19 125 GLY B CA 1
ATOM 2204 C C . GLY B 1 125 ? -5.34 31.109 16.375 1 98.19 125 GLY B C 1
ATOM 2205 O O . GLY B 1 125 ? -6.23 31.969 16.359 1 98.19 125 GLY B O 1
ATOM 2206 N N . SER B 1 126 ? -5.465 30.047 15.719 1 98.19 126 SER B N 1
ATOM 2207 C CA . SER B 1 126 ? -6.562 29.781 14.805 1 98.19 126 SER B CA 1
ATOM 2208 C C . SER B 1 126 ? -7.676 28.984 15.484 1 98.19 126 SER B C 1
ATOM 2210 O O . SER B 1 126 ? -8.656 28.609 14.844 1 98.19 126 SER B O 1
ATOM 2212 N N . GLY B 1 127 ? -7.449 28.672 16.734 1 97.62 127 GLY B N 1
ATOM 2213 C CA . GLY B 1 127 ? -8.547 28.094 17.5 1 97.62 127 GLY B CA 1
ATOM 2214 C C . GLY B 1 127 ? -8.414 26.594 17.703 1 97.62 127 GLY B C 1
ATOM 2215 O O . GLY B 1 127 ? -9.383 25.938 18.094 1 97.62 127 GLY B O 1
ATOM 2216 N N . ALA B 1 128 ? -7.242 26.031 17.438 1 98.44 128 ALA B N 1
ATOM 2217 C CA . ALA B 1 128 ? -7.043 24.625 17.719 1 98.44 128 ALA B CA 1
ATOM 2218 C C . ALA B 1 128 ? -7.176 24.344 19.219 1 98.44 128 ALA B C 1
ATOM 2220 O O . ALA B 1 128 ? -6.812 25.188 20.047 1 98.44 128 ALA B O 1
ATOM 2221 N N . ASP B 1 129 ? -7.66 23.156 19.547 1 98.06 129 ASP B N 1
ATOM 2222 C CA . ASP B 1 129 ? -7.82 22.781 20.938 1 98.06 129 ASP B CA 1
ATOM 2223 C C . ASP B 1 129 ? -6.465 22.531 21.609 1 98.06 129 ASP B C 1
ATOM 2225 O O . ASP B 1 129 ? -5.871 21.469 21.422 1 98.06 129 ASP B O 1
ATOM 2229 N N . LYS B 1 130 ? -6.008 23.469 22.422 1 97.81 130 LYS B N 1
ATOM 2230 C CA . LYS B 1 130 ? -4.684 23.406 23.031 1 97.81 130 LYS B CA 1
ATOM 2231 C C . LYS B 1 130 ? -4.652 22.359 24.156 1 97.81 130 LYS B C 1
ATOM 2233 O O . LYS B 1 130 ? -3.582 22.031 24.672 1 97.81 130 LYS B O 1
ATOM 2238 N N . ASN B 1 131 ? -5.891 21.766 24.5 1 97.06 131 ASN B N 1
ATOM 2239 C CA . ASN B 1 131 ? -5.961 20.797 25.594 1 97.06 131 ASN B CA 1
ATOM 2240 C C . ASN B 1 131 ? -6.41 19.422 25.094 1 97.06 131 ASN B C 1
ATOM 2242 O O . ASN B 1 131 ? -6.801 18.562 25.891 1 97.06 131 ASN B O 1
ATOM 2246 N N . ALA B 1 132 ? -6.445 19.25 23.797 1 96.38 132 ALA B N 1
ATOM 2247 C CA . ALA B 1 132 ? -6.805 17.953 23.25 1 96.38 132 ALA B CA 1
ATOM 2248 C C . ALA B 1 132 ? -5.879 16.859 23.781 1 96.38 132 ALA B C 1
ATOM 2250 O O . ALA B 1 132 ? -4.672 17.062 23.922 1 96.38 132 ALA B O 1
ATOM 2251 N N . ALA B 1 133 ? -6.434 15.672 23.969 1 96.38 133 ALA B N 1
ATOM 2252 C CA . ALA B 1 133 ? -5.641 14.555 24.484 1 96.38 133 ALA B CA 1
ATOM 2253 C C . ALA B 1 133 ? -5.695 13.367 23.516 1 96.38 133 ALA B C 1
ATOM 2255 O O . ALA B 1 133 ? -6.746 13.07 22.953 1 96.38 133 ALA B O 1
ATOM 2256 N N . SER B 1 134 ? -4.582 12.758 23.406 1 96.81 134 SER B N 1
ATOM 2257 C CA . SER B 1 134 ? -4.539 11.516 22.625 1 96.81 134 SER B CA 1
ATOM 2258 C C . SER B 1 134 ? -5.16 10.359 23.406 1 96.81 134 SER B C 1
ATOM 2260 O O . SER B 1 134 ? -5.617 10.547 24.547 1 96.81 134 SER B O 1
ATOM 2262 N N . LYS B 1 135 ? -5.223 9.219 22.766 1 96.25 135 LYS B N 1
ATOM 2263 C CA . LYS B 1 135 ? -5.75 8.023 23.422 1 96.25 135 LYS B CA 1
ATOM 2264 C C . LYS B 1 135 ? -4.867 7.621 24.609 1 96.25 135 LYS B C 1
ATOM 2266 O O . LYS B 1 135 ? -5.328 6.941 25.531 1 96.25 135 LYS B O 1
ATOM 2271 N N . PHE B 1 136 ? -3.623 8.039 24.578 1 95.12 136 PHE B N 1
ATOM 2272 C CA . PHE B 1 136 ? -2.668 7.691 25.625 1 95.12 136 PHE B CA 1
ATOM 2273 C C . PHE B 1 136 ? -2.523 8.828 26.641 1 95.12 136 PHE B C 1
ATOM 2275 O O . PHE B 1 136 ? -1.627 8.812 27.484 1 95.12 136 PHE B O 1
ATOM 2282 N N . GLY B 1 137 ? -3.264 9.891 26.453 1 94.62 137 GLY B N 1
ATOM 2283 C CA . GLY B 1 137 ? -3.283 10.984 27.422 1 94.62 137 GLY B CA 1
ATOM 2284 C C . GLY B 1 137 ? -2.314 12.102 27.062 1 94.62 137 GLY B C 1
ATOM 2285 O O . GLY B 1 137 ? -2.166 13.062 27.828 1 94.62 137 GLY B O 1
ATOM 2286 N N . ASP B 1 138 ? -1.705 11.953 25.969 1 95.56 138 ASP B N 1
ATOM 2287 C CA . ASP B 1 138 ? -0.784 13.008 25.547 1 95.56 138 ASP B CA 1
ATOM 2288 C C . ASP B 1 138 ? -1.538 14.289 25.188 1 95.56 138 ASP B C 1
ATOM 2290 O O . ASP B 1 138 ? -2.506 14.25 24.422 1 95.56 138 ASP B O 1
ATOM 2294 N N . THR B 1 139 ? -1.092 15.375 25.781 1 96.88 139 THR B N 1
ATOM 2295 C CA . THR B 1 139 ? -1.573 16.703 25.406 1 96.88 139 THR B CA 1
ATOM 2296 C C . THR B 1 139 ? -0.458 17.531 24.766 1 96.88 139 THR B C 1
ATOM 2298 O O . THR B 1 139 ? 0.717 17.156 24.859 1 96.88 139 THR B O 1
ATOM 2301 N N . PRO B 1 140 ? -0.854 18.641 24.094 1 98 140 PRO B N 1
ATOM 2302 C CA . PRO B 1 140 ? 0.225 19.469 23.547 1 98 140 PRO B CA 1
ATOM 2303 C C . PRO B 1 140 ? 1.25 19.875 24.609 1 98 140 PRO B C 1
ATOM 2305 O O . PRO B 1 140 ? 2.457 19.766 24.375 1 98 140 PRO B O 1
ATOM 2308 N N . LEU B 1 141 ? 0.823 20.203 25.719 1 97.56 141 LEU B N 1
ATOM 2309 C CA . LEU B 1 141 ? 1.724 20.641 26.781 1 97.56 141 LEU B CA 1
ATOM 2310 C C . LEU B 1 141 ? 2.566 19.484 27.297 1 97.56 141 LEU B C 1
ATOM 2312 O O . LEU B 1 141 ? 3.775 19.625 27.5 1 97.56 141 LEU B O 1
ATOM 2316 N N . SER B 1 142 ? 1.947 18.344 27.5 1 96.69 142 SER B N 1
ATOM 2317 C CA . SER B 1 142 ? 2.641 17.219 28.125 1 96.69 142 SER B CA 1
ATOM 2318 C C . SER B 1 142 ? 3.768 16.703 27.234 1 96.69 142 SER B C 1
ATOM 2320 O O . SER B 1 142 ? 4.719 16.094 27.703 1 96.69 142 SER B O 1
ATOM 2322 N N . VAL B 1 143 ? 3.68 16.984 25.922 1 97 143 VAL B N 1
ATOM 2323 C CA . VAL B 1 143 ? 4.684 16.438 25.016 1 97 143 VAL B CA 1
ATOM 2324 C C . VAL B 1 143 ? 5.664 17.531 24.609 1 97 143 VAL B C 1
ATOM 2326 O O . VAL B 1 143 ? 6.551 17.297 23.781 1 97 143 VAL B O 1
ATOM 2329 N N . SER B 1 144 ? 5.473 18.656 25.062 1 96.5 144 SER B N 1
ATOM 2330 C CA . SER B 1 144 ? 6.273 19.797 24.625 1 96.5 144 SER B CA 1
ATOM 2331 C C . SER B 1 144 ? 7.449 20.031 25.562 1 96.5 144 SER B C 1
ATOM 2333 O O . SER B 1 144 ? 7.445 19.562 26.703 1 96.5 144 SER B O 1
ATOM 2335 N N . ASN B 1 145 ? 8.438 20.641 25.062 1 95.62 145 ASN B N 1
ATOM 2336 C CA . ASN B 1 145 ? 9.602 21.062 25.828 1 95.62 145 ASN B CA 1
ATOM 2337 C C . ASN B 1 145 ? 10.109 22.422 25.375 1 95.62 145 ASN B C 1
ATOM 2339 O O . ASN B 1 145 ? 9.617 22.969 24.391 1 95.62 145 ASN B O 1
ATOM 2343 N N . GLY B 1 146 ? 10.969 23 26.25 1 96.44 146 GLY B N 1
ATOM 2344 C CA . GLY B 1 146 ? 11.641 24.234 25.859 1 96.44 146 GLY B CA 1
ATOM 2345 C C . GLY B 1 146 ? 10.68 25.359 25.516 1 96.44 146 GLY B C 1
ATOM 2346 O O . GLY B 1 146 ? 9.742 25.625 26.266 1 96.44 146 GLY B O 1
ATOM 2347 N N . PRO B 1 147 ? 11.031 26.078 24.531 1 97.5 147 PRO B N 1
ATOM 2348 C CA . PRO B 1 147 ? 10.25 27.25 24.141 1 97.5 147 PRO B CA 1
ATOM 2349 C C . PRO B 1 147 ? 8.789 26.922 23.828 1 97.5 147 PRO B C 1
ATOM 2351 O O . PRO B 1 147 ? 7.895 27.719 24.094 1 97.5 147 PRO B O 1
ATOM 2354 N N . VAL B 1 148 ? 8.594 25.719 23.281 1 98.06 148 VAL B N 1
ATOM 2355 C CA . VAL B 1 148 ? 7.238 25.297 22.953 1 98.06 148 VA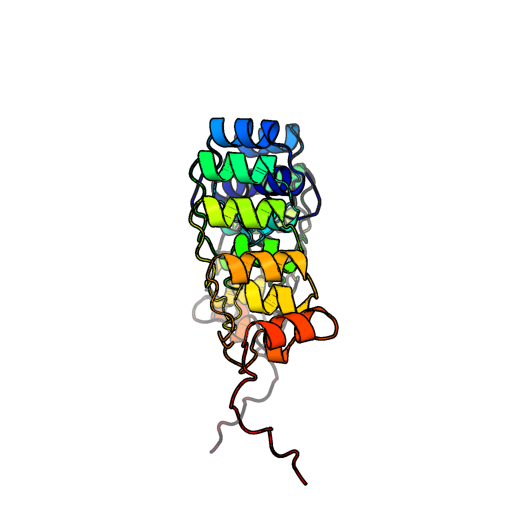L B CA 1
ATOM 2356 C C . VAL B 1 148 ? 6.422 25.125 24.234 1 98.06 148 VAL B C 1
ATOM 2358 O O . VAL B 1 148 ? 5.281 25.578 24.312 1 98.06 148 VAL B O 1
ATOM 2361 N N . ARG B 1 149 ? 7.012 24.438 25.141 1 97.44 149 ARG B N 1
ATOM 2362 C CA . ARG B 1 149 ? 6.332 24.234 26.406 1 97.44 149 ARG B CA 1
ATOM 2363 C C . ARG B 1 149 ? 6.023 25.562 27.078 1 97.44 149 ARG B C 1
ATOM 2365 O O . ARG B 1 149 ? 4.934 25.766 27.625 1 97.44 149 ARG B O 1
ATOM 2372 N N . GLU B 1 150 ? 6.977 26.438 27.109 1 97.56 150 GLU B N 1
ATOM 2373 C CA . GLU B 1 150 ? 6.797 27.766 27.703 1 97.56 150 GLU B CA 1
ATOM 2374 C C . GLU B 1 150 ? 5.648 28.516 27.031 1 97.56 150 GLU B C 1
ATOM 2376 O O . GLU B 1 150 ? 4.824 29.141 27.703 1 97.56 150 GLU B O 1
ATOM 2381 N N . TYR B 1 151 ? 5.664 28.469 25.781 1 98.44 151 TYR B N 1
ATOM 2382 C CA . TYR B 1 151 ? 4.59 29.125 25.047 1 98.44 151 TYR B CA 1
ATOM 2383 C C . TYR B 1 151 ? 3.236 28.531 25.406 1 98.44 151 TYR B C 1
ATOM 2385 O O . TYR B 1 151 ? 2.277 29.25 25.688 1 98.44 151 TYR B O 1
ATOM 2393 N N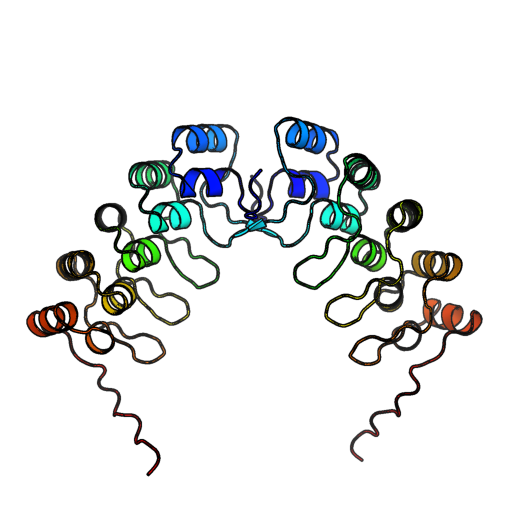 . LEU B 1 152 ? 3.111 27.234 25.312 1 98.25 152 LEU B N 1
ATOM 2394 C CA . LEU B 1 152 ? 1.844 26.562 25.594 1 98.25 152 LEU B CA 1
ATOM 2395 C C . LEU B 1 152 ? 1.357 26.891 27 1 98.25 152 LEU B C 1
ATOM 2397 O O . LEU B 1 152 ? 0.162 27.094 27.219 1 98.25 152 LEU B O 1
ATOM 2401 N N . ARG B 1 153 ? 2.273 26.906 27.938 1 97.19 153 ARG B N 1
ATOM 2402 C CA . ARG B 1 153 ? 1.924 27.328 29.297 1 97.19 153 ARG B CA 1
ATOM 2403 C C . ARG B 1 153 ? 1.391 28.75 29.297 1 97.19 153 ARG B C 1
ATOM 2405 O O . ARG B 1 153 ? 0.414 29.047 30 1 97.19 153 ARG B O 1
ATOM 2412 N N . SER B 1 154 ? 1.988 29.594 28.578 1 97.56 154 SER B N 1
ATOM 2413 C CA . SER B 1 154 ? 1.643 31.016 28.562 1 97.56 154 SER B CA 1
ATOM 2414 C C . SER B 1 154 ? 0.236 31.234 28.016 1 97.56 154 SER B C 1
ATOM 2416 O O . SER B 1 154 ? -0.424 32.219 28.359 1 97.56 154 SER B O 1
ATOM 2418 N N . VAL B 1 155 ? -0.23 30.375 27.188 1 97.25 155 VAL B N 1
ATOM 2419 C CA . VAL B 1 155 ? -1.545 30.562 26.578 1 97.25 155 VAL B CA 1
ATOM 2420 C C . VAL B 1 155 ? -2.576 29.703 27.312 1 97.25 155 VAL B C 1
ATOM 2422 O O . VAL B 1 155 ? -3.709 29.562 26.844 1 97.25 155 VAL B O 1
ATOM 2425 N N . GLY B 1 156 ? -2.195 29.078 28.391 1 95.75 156 GLY B N 1
ATOM 2426 C CA . GLY B 1 156 ? -3.152 28.453 29.297 1 95.75 156 GLY B CA 1
ATOM 2427 C C . GLY B 1 156 ? -3.365 26.984 29 1 95.75 156 GLY B C 1
ATOM 2428 O O . GLY B 1 156 ? -4.379 26.406 29.406 1 95.75 156 GLY B O 1
ATOM 2429 N N . ALA B 1 157 ? -2.453 26.406 28.25 1 96.62 157 ALA B N 1
ATOM 2430 C CA . ALA B 1 157 ? -2.561 24.969 28.047 1 96.62 157 ALA B CA 1
ATOM 2431 C C . ALA B 1 157 ? -2.33 24.203 29.344 1 96.62 157 ALA B C 1
ATOM 2433 O O . ALA B 1 157 ? -1.496 24.594 30.156 1 96.62 157 ALA B O 1
ATOM 2434 N N . LYS B 1 158 ? -3.107 23.062 29.531 1 89.94 158 LYS B N 1
ATOM 2435 C CA . LYS B 1 158 ? -3.064 22.312 30.766 1 89.94 158 LYS B CA 1
ATOM 2436 C C . LYS B 1 158 ? -2.43 20.938 30.562 1 89.94 158 LYS B C 1
ATOM 2438 O O . LYS B 1 158 ? -2.51 20.375 29.469 1 89.94 158 LYS B O 1
ATOM 2443 N N . ASP B 1 159 ? -1.711 20.484 31.547 1 81.38 159 ASP B N 1
ATOM 2444 C CA . ASP B 1 159 ? -1.178 19.125 31.5 1 81.38 159 ASP B CA 1
ATOM 2445 C C . ASP B 1 159 ? -2.281 18.094 31.734 1 81.38 159 ASP B C 1
ATOM 2447 O O . ASP B 1 159 ? -3.326 18.422 32.312 1 81.38 159 ASP B O 1
ATOM 2451 N N . SER B 1 160 ? -2.264 17.016 31.016 1 68.62 160 SER B N 1
ATOM 2452 C CA . SER B 1 160 ? -3.285 15.992 31.266 1 68.62 160 SER B CA 1
ATOM 2453 C C . SER B 1 160 ? -3.492 15.758 32.75 1 68.62 160 SER B C 1
ATOM 2455 O O . SER B 1 160 ? -2.557 15.891 33.531 1 68.62 160 SER B O 1
ATOM 2457 N N . THR B 1 161 ? -4.746 15.969 33.312 1 54.5 161 THR B N 1
ATOM 2458 C CA . THR B 1 161 ? -5.074 15.594 34.688 1 54.5 161 THR B CA 1
ATOM 2459 C C . THR B 1 161 ? -4.781 14.117 34.938 1 54.5 161 THR B C 1
ATOM 2461 O O . THR B 1 161 ? -5.152 13.57 35.969 1 54.5 161 THR B O 1
ATOM 2464 N N . ALA B 1 162 ? -4.43 13.266 33.969 1 51.59 162 ALA B N 1
ATOM 2465 C CA . ALA B 1 162 ? -4.34 11.898 34.5 1 51.59 162 ALA B CA 1
ATOM 2466 C C . ALA B 1 162 ? -3.238 11.781 35.531 1 51.59 162 ALA B C 1
ATOM 2468 O O . ALA B 1 162 ? -2.17 12.383 35.406 1 51.59 162 ALA B O 1
ATOM 2469 N N . PRO B 1 163 ? -3.525 11.211 36.719 1 45.66 163 PRO B N 1
ATOM 2470 C CA . PRO B 1 163 ? -2.543 10.953 37.781 1 45.66 163 PRO B CA 1
ATOM 2471 C C . PRO B 1 163 ? -1.259 10.32 37.25 1 45.66 163 PRO B C 1
ATOM 2473 O O . PRO B 1 163 ? -1.289 9.594 36.25 1 45.66 163 PRO B O 1
ATOM 2476 N N . PRO B 1 164 ? -0.156 10.883 37.531 1 41.72 164 PRO B N 1
ATOM 2477 C CA . PRO B 1 164 ? 1.086 10.188 37.188 1 41.72 164 PRO B CA 1
ATOM 2478 C C . PRO B 1 164 ? 1.01 8.68 37.406 1 41.72 164 PRO B C 1
ATOM 2480 O O . PRO B 1 164 ? 0.297 8.234 38.312 1 41.72 164 PRO B O 1
ATOM 2483 N N . ARG B 1 165 ? 1.142 7.824 36.5 1 37.91 165 ARG B N 1
ATOM 2484 C CA . ARG B 1 165 ? 1.432 6.457 36.906 1 37.91 165 ARG B CA 1
ATOM 2485 C C . ARG B 1 165 ? 2.498 6.434 38 1 37.91 165 ARG B C 1
ATOM 2487 O O . ARG B 1 165 ? 3.6 6.953 37.812 1 37.91 165 ARG B O 1
ATOM 2494 N N . ARG B 1 166 ? 2.061 6.523 39.281 1 35.19 166 ARG B N 1
ATOM 2495 C CA . ARG B 1 166 ? 2.994 6.219 40.375 1 35.19 166 ARG B CA 1
ATOM 2496 C C . ARG B 1 166 ? 3.922 5.074 40 1 35.19 166 ARG B C 1
ATOM 2498 O O . ARG B 1 166 ? 3.465 4.016 39.562 1 35.19 166 ARG B O 1
ATOM 2505 N N . GLY B 1 167 ? 5.102 5.344 39.531 1 32.78 167 GLY B N 1
ATOM 2506 C CA . GLY B 1 167 ? 6.137 4.324 39.469 1 32.78 167 GLY B CA 1
ATOM 2507 C C . GLY B 1 167 ? 6.008 3.295 40.594 1 32.78 167 GLY B C 1
ATOM 2508 O O . GLY B 1 167 ? 5.527 3.605 41.688 1 32.78 167 GLY B O 1
ATOM 2509 N N . PHE B 1 168 ? 5.93 1.959 40.312 1 33.09 168 PHE B N 1
ATOM 2510 C CA . PHE B 1 168 ? 6.066 0.918 41.344 1 33.09 168 PHE B CA 1
ATOM 2511 C C . PHE B 1 168 ? 7.168 1.271 42.312 1 33.09 168 PHE B C 1
ATOM 2513 O O . PHE B 1 168 ? 8.328 1.441 41.938 1 33.09 168 PHE B O 1
ATOM 2520 N N . GLN B 1 169 ? 6.938 2.131 43.312 1 19.17 169 GLN B N 1
ATOM 2521 C CA . GLN B 1 169 ? 7.84 1.883 44.438 1 19.17 169 GLN B CA 1
ATOM 2522 C C . GLN B 1 169 ? 7.719 0.445 44.938 1 19.17 169 GLN B C 1
ATOM 2524 O O . GLN B 1 169 ? 6.609 -0.054 45.156 1 19.17 169 GLN B O 1
#

Foldseek 3Di:
DDPPQDDQLRVCVVVVVVVSNVVCVVVPDDPPDDGDDQDDPLLVCLLVLVQVSNVVCVVVPHDQCDAGPQSDGSLLNNLLNLNQNSNVVSVVSPRDQLRQTPQGDGSLQSNQLNVNQNNNVVSVVSPYDQAGATNVGRGSLNNHDDPSNVVSVVVPHDHRPPPPPPPPD/DDPPQDDQLRVCVVVVVVVSNVVCVVVPDDPPDDGDDQDDPLLVCLLVLVQVSNVVCVVVPHDQCDAGPQSDGSLLNNLLNLNQNSNVVSVVSPRDQLRQTPQGDGSLQSNQLNVNQNNNVVSVVSPYDQAGATNVGRGSLNNHDDPSNVVSVVVPHDRRPPPPPPDPD

pLDDT: mean 90.38, std 16.2, range [18.8, 98.94]

Solvent-accessible surface area (backbone atoms only — not comparable to full-atom values): 17057 Å² total; per-residue (Å²): 98,72,92,73,21,58,42,70,54,37,47,25,21,47,71,38,38,48,70,60,34,50,53,42,43,75,75,42,44,55,65,69,42,34,19,68,29,52,49,27,20,53,29,36,4,23,44,58,49,22,49,69,27,36,52,50,40,51,73,72,62,37,62,65,78,48,55,28,88,62,33,44,30,22,54,34,36,5,28,48,59,50,22,48,71,37,35,51,48,41,48,73,73,63,38,70,60,68,47,53,23,75,61,31,45,26,23,55,34,43,8,28,55,59,61,24,50,71,41,42,52,48,42,49,72,72,64,34,65,53,63,47,53,20,77,84,48,50,13,25,38,62,46,27,53,68,71,42,25,52,49,36,50,73,74,66,34,47,61,53,80,67,72,73,77,75,69,86,124,95,71,94,74,19,56,42,70,53,38,47,23,21,48,71,39,38,48,68,58,34,51,53,44,42,74,74,43,44,55,66,68,44,33,18,70,29,51,49,26,21,51,32,36,4,24,45,60,47,22,49,70,28,36,52,49,41,48,73,73,62,36,63,64,76,48,55,27,88,61,34,43,30,24,53,33,35,6,26,47,60,50,23,47,70,40,35,52,49,42,47,73,73,62,38,70,60,68,47,53,24,74,59,32,46,27,24,56,35,42,8,27,56,60,62,25,49,71,43,40,52,48,41,50,73,73,65,33,66,54,64,47,52,22,77,84,48,49,13,26,39,62,49,25,54,71,72,44,25,53,48,37,49,73,76,66,37,46,62,56,81,68,72,72,80,74,68,87,122

Secondary structure (DSSP, 8-state):
--TT---HHHHHHHHT-HHHHHHHHHTT--TT--EEE---HHHHHHHTT-HHHHHHHHHTT--TT---TTS--HHHHHHHTT-HHHHHHHHHTT--TT---TT---HHHHHHHTT-HHHHHHHHHTT--TT---TT---TTTT--HHHHHHHHHTT-----S-------/--TT---HHHHHHHHT-HHHHHHHHHTT--TT--EEE---HHHHHHHTT-HHHHHHHHHTT--TT---TTS--HHHHHHHTT-HHHHHHHHHTT--TT---TT---HHHHHHHTT-HHHHHHHHHTT--TT---TT---TTTT--HHHHHHHHHTT-----S-------

Organism: Trichomonas vaginalis (strain ATCC PRA-98 / G3) (NCBI:txid412133)

Nearest PDB structures (foldseek):
  4gpm-assembly2_B  TM=8.031E-01  e=1.163E-12  synthetic construct
  6fp7-assembly1_B  TM=7.684E-01  e=1.101E-12  synthetic construct
  5eil-assembly1_A  TM=7.355E-01  e=4.361E-12  synthetic construct
  5aq9-assembly2_C  TM=7.679E-01  e=1.241E-11  synthetic construct
  5le9-assembly1_A  TM=7.511E-01  e=1.634E-11  synthetic construct